Protein AF-A0A6C0L8Q7-F1 (afdb_monomer_lite)

Foldseek 3Di:
DVVLVVCVVVVVLVVSVVVVVVPDDPVCCLVCLQSLLPSCLVVPPQLQVSLLSNLQSCLPNVPHDPLSNLSRFEAADWDKDFLDDDADQLWFWFFWAWDDPDPWKIKIKIKIKNWFQDLQRDIWGDDRNDTHSPAAIEIWIKIFIATPVRHGDDIDTQEAPDFFPDDDSHYDWALWAWADAPPFIKTKTWDQRNAPHSAGAIWMFTQDPVVSYTHIAHADDQVNDSHQDQWEWARDDNDFIKTQRAVAQGWIFTADNNYTDTPDGHHDRPSSNQKGHAEYWDDDPQWTKGKIWGWDVDRQIFIWIKIWIAHPVRYTFKMFRTHHHDDRGDKGHHYWDDDQWIWTWIGDSRHRIMIITHHPVSTHMDGD

Secondary structure (DSSP, 8-state):
-HHHHHHHHTT-HHHHHHHHHT---TTTHHHHHHHHHHHHHHTT--HHHHHHHHHHHHHHH--S-GGGGGGT-EE---EEEE-----BTTBEEEEEEEEEEETTEEEEEEEEESEEE-TTS-EEEEETTEEETTSPEEEEEEEEEE-TT--EEEEEEEEESSPPSS--SEES-EEEEEEEETTEEEEEEEESSSSSSSSBEEEEEEEETTTTEEEEEEPBPTT--SB----EEES--SSSPEEEEEETTEEEEEEETTEEEEEEEE---GGGGGEEE-S--EEETTEEEEEEEEEE--SS-EEEEEEEEE-TT--EEEEEPPEESSSSS-EEEEEEEESSSEEEEEEETTEEEEEEEE-GGGS-EEE-

Sequence (368 aa):
MELVRSLRYQGKHAEAWAVYQTISSEEDKPFLAYERSILSYYVGIPRGEALVDFMTSYSLYKNIDYANLQFYVGPFPSTIRPFPLQPKDDFLPTSTSILRLSPTKLLLNVRYVNYRIQENGSYLMSEGGFLSPHHFLRTRNVCLITDNEFQTMEEHEMVPRDPPTHARNICGLEDIRLFRKDYQICFSATSCEYSHNGLIQEVEGVYDIESHQLTVEPMHSPTGSHVEKNWIPLNRAYGDSLYIYSWHPLIIGTVKNGIFKIHSELPTPHFFRHVRGSTTFVYHDGYLYSMVHCVIETVPRKYYHMLVKLDESYSLVSYTIPYYFVKNHIEYTVGIDIGSKLRCIASQNDCDPILIEMDMGDLKWISV

Organism: NCBI:txid1070528

Radius of gyration: 21.77 Å; chains: 1; bounding box: 44×47×67 Å

Structure (mmCIF, N/CA/C/O backbone):
data_AF-A0A6C0L8Q7-F1
#
_entry.id   AF-A0A6C0L8Q7-F1
#
loop_
_atom_site.group_PDB
_atom_site.id
_atom_site.type_symbol
_atom_site.label_atom_id
_atom_site.label_alt_id
_atom_site.label_comp_id
_atom_site.label_asym_id
_atom_site.label_entity_id
_atom_site.label_seq_id
_atom_site.pdbx_PDB_ins_code
_atom_site.Cartn_x
_atom_site.Cartn_y
_atom_site.Cartn_z
_atom_site.occupancy
_atom_site.B_iso_or_equiv
_atom_site.auth_seq_id
_atom_site.auth_comp_id
_atom_site.auth_asym_id
_atom_site.auth_atom_id
_atom_site.pdbx_PDB_model_num
ATOM 1 N N . MET A 1 1 ? -9.042 -0.052 39.078 1.00 86.81 1 MET A N 1
ATOM 2 C CA . MET A 1 1 ? -8.158 -0.600 38.019 1.00 86.81 1 MET A CA 1
ATOM 3 C C . MET A 1 1 ? -7.808 -2.072 38.218 1.00 86.81 1 MET A C 1
ATOM 5 O O . MET A 1 1 ? -8.123 -2.865 37.341 1.00 86.81 1 MET A O 1
ATOM 9 N N . GLU A 1 2 ? -7.190 -2.466 39.338 1.00 91.00 2 GLU A N 1
ATOM 10 C CA . GLU A 1 2 ? -6.779 -3.866 39.584 1.00 91.00 2 GLU A CA 1
ATOM 11 C C . GLU A 1 2 ? -7.931 -4.869 39.466 1.00 91.00 2 GLU A C 1
ATOM 13 O O . GLU A 1 2 ? -7.763 -5.932 38.874 1.00 91.00 2 GLU A O 1
ATOM 18 N N . LEU A 1 3 ? -9.126 -4.492 39.936 1.00 93.75 3 LEU A N 1
ATOM 19 C CA . LEU A 1 3 ? -10.327 -5.312 39.795 1.00 93.75 3 LEU A CA 1
ATOM 20 C C . LEU A 1 3 ? -10.696 -5.574 38.324 1.00 93.75 3 LEU A C 1
ATOM 22 O O . LEU A 1 3 ? -10.979 -6.714 37.976 1.00 93.75 3 LEU A O 1
ATOM 26 N N . VAL A 1 4 ? -10.629 -4.557 37.453 1.00 94.31 4 VAL A N 1
ATOM 27 C CA . VAL A 1 4 ? -10.893 -4.709 36.006 1.00 94.31 4 VAL A CA 1
ATOM 28 C C . VAL A 1 4 ? -9.922 -5.724 35.404 1.00 94.31 4 VAL A C 1
ATOM 30 O O . VAL A 1 4 ? -10.348 -6.665 34.736 1.00 94.31 4 VAL A O 1
ATOM 33 N N . ARG A 1 5 ? -8.626 -5.580 35.714 1.00 94.00 5 ARG A N 1
ATOM 34 C CA . ARG A 1 5 ? -7.575 -6.491 35.233 1.00 94.00 5 ARG A CA 1
ATOM 35 C C . ARG A 1 5 ? -7.809 -7.917 35.723 1.00 94.00 5 ARG A C 1
ATOM 37 O O . ARG A 1 5 ? -7.759 -8.854 34.935 1.00 94.00 5 ARG A O 1
ATOM 44 N N . SER A 1 6 ? -8.093 -8.075 37.015 1.00 96.25 6 SER A N 1
ATOM 45 C CA . SER A 1 6 ? -8.349 -9.372 37.644 1.00 96.25 6 SER A CA 1
ATOM 46 C C . SER A 1 6 ? -9.552 -10.079 37.016 1.00 96.25 6 SER A C 1
ATOM 48 O O . SER A 1 6 ? -9.439 -11.235 36.610 1.00 96.25 6 SER A O 1
ATOM 50 N N . LEU A 1 7 ? -10.675 -9.374 36.842 1.00 97.06 7 LEU A N 1
ATOM 51 C CA . LEU A 1 7 ? -11.870 -9.917 36.193 1.00 97.06 7 LEU A CA 1
ATOM 52 C C . LEU A 1 7 ? -11.599 -10.290 34.729 1.00 97.06 7 LEU A C 1
ATOM 54 O O . LEU A 1 7 ? -11.997 -11.373 34.299 1.00 97.06 7 LEU A O 1
ATOM 58 N N . ARG A 1 8 ? -10.864 -9.459 33.974 1.00 94.94 8 ARG A N 1
ATOM 59 C CA . ARG A 1 8 ? -10.453 -9.798 32.602 1.00 94.94 8 ARG A CA 1
ATOM 60 C C . ARG A 1 8 ? -9.596 -11.064 32.565 1.00 94.94 8 ARG A C 1
ATOM 62 O O . ARG A 1 8 ? -9.862 -11.924 31.730 1.00 94.94 8 ARG A O 1
ATOM 69 N N . TYR A 1 9 ? -8.597 -11.197 33.440 1.00 95.81 9 TYR A N 1
ATOM 70 C CA . TYR A 1 9 ? -7.740 -12.391 33.497 1.00 95.81 9 TYR A CA 1
ATOM 71 C C . TYR A 1 9 ? -8.510 -13.662 33.870 1.00 95.81 9 TYR A C 1
ATOM 73 O O . TYR A 1 9 ? -8.130 -14.748 33.446 1.00 95.81 9 TYR A O 1
ATOM 81 N N . GLN A 1 10 ? -9.613 -13.529 34.606 1.00 97.38 10 GLN A N 1
ATOM 82 C CA . GLN A 1 10 ? -10.527 -14.628 34.926 1.00 97.38 10 GLN A CA 1
ATOM 83 C C . GLN A 1 10 ? -11.543 -14.930 33.805 1.00 97.38 10 GLN A C 1
ATOM 85 O O . GLN A 1 10 ? -12.401 -15.789 33.986 1.00 97.38 10 GLN A O 1
ATOM 90 N N . GLY A 1 11 ? -11.502 -14.218 32.671 1.00 96.19 11 GLY A N 1
ATOM 91 C CA . GLY A 1 11 ? -12.472 -14.371 31.577 1.00 96.19 11 GLY A CA 1
ATOM 92 C C . GLY A 1 11 ? -13.844 -13.740 31.850 1.00 96.19 11 GLY A C 1
ATOM 93 O O . GLY A 1 11 ? -14.779 -13.906 31.069 1.00 96.19 11 GLY A O 1
ATOM 94 N N . LYS A 1 12 ? -13.993 -12.982 32.942 1.00 97.56 12 LYS A N 1
ATOM 95 C CA . LYS A 1 12 ? -15.249 -12.335 33.352 1.00 97.56 12 LYS A CA 1
ATOM 96 C C . LYS A 1 12 ? -15.429 -10.981 32.665 1.00 97.56 12 LYS A C 1
ATOM 98 O O . LYS A 1 12 ? -15.507 -9.939 33.313 1.00 97.56 12 LYS A O 1
ATOM 103 N N . HIS A 1 13 ? -15.450 -10.977 31.334 1.00 96.69 13 HIS A N 1
ATOM 104 C CA . HIS A 1 13 ? -15.367 -9.747 30.536 1.00 96.69 13 HIS A CA 1
ATOM 105 C C . HIS A 1 13 ? -16.552 -8.792 30.731 1.00 96.69 13 HIS A C 1
ATOM 107 O O . HIS A 1 13 ? -16.340 -7.586 30.807 1.00 96.69 13 HIS A O 1
ATOM 113 N N . ALA A 1 14 ? -17.776 -9.310 30.877 1.00 96.62 14 ALA A N 1
ATOM 114 C CA . ALA A 1 14 ? -18.954 -8.480 31.143 1.00 96.62 14 ALA A CA 1
ATOM 115 C C . ALA A 1 14 ? -18.885 -7.800 32.525 1.00 96.62 14 ALA A C 1
ATOM 117 O O . ALA A 1 14 ? -19.158 -6.607 32.635 1.00 96.62 14 ALA A O 1
ATOM 118 N N . GLU A 1 15 ? -18.451 -8.527 33.563 1.00 97.56 15 GLU A N 1
ATOM 119 C CA . GLU A 1 15 ? -18.223 -7.960 34.903 1.00 97.56 15 GLU A CA 1
ATOM 120 C C . GLU A 1 15 ? -17.094 -6.919 34.865 1.00 97.56 15 GLU A C 1
ATOM 122 O O . GLU A 1 15 ? -17.240 -5.820 35.397 1.00 97.56 15 GLU A O 1
ATOM 127 N N . ALA A 1 16 ? -15.983 -7.231 34.188 1.00 96.38 16 ALA A N 1
ATOM 128 C CA . ALA A 1 16 ? -14.860 -6.312 34.020 1.00 96.38 16 ALA A CA 1
ATOM 129 C C . ALA A 1 16 ? -15.282 -5.017 33.312 1.00 96.38 16 ALA A C 1
ATOM 131 O O . ALA A 1 16 ? -14.863 -3.934 33.720 1.00 96.38 16 ALA A O 1
ATOM 132 N N . TRP A 1 17 ? -16.126 -5.121 32.282 1.00 95.31 17 TRP A N 1
ATOM 133 C CA . TRP A 1 17 ? -16.666 -3.976 31.556 1.00 95.31 17 TRP A CA 1
ATOM 134 C C . TRP A 1 17 ? -17.613 -3.136 32.409 1.00 95.31 17 TRP A C 1
ATOM 136 O O . TRP A 1 17 ? -17.474 -1.917 32.435 1.00 95.31 17 TRP A O 1
ATOM 146 N N . ALA A 1 18 ? -18.511 -3.770 33.166 1.00 95.12 18 ALA A N 1
ATOM 147 C CA . ALA A 1 18 ? -19.385 -3.061 34.095 1.00 95.12 18 ALA A CA 1
ATOM 148 C C . ALA A 1 18 ? -18.566 -2.263 35.124 1.00 95.12 18 ALA A C 1
ATOM 150 O O . ALA A 1 18 ? -18.831 -1.083 35.337 1.00 95.12 18 ALA A O 1
ATOM 151 N N . VAL A 1 19 ? -17.513 -2.862 35.698 1.00 94.50 19 VAL A N 1
ATOM 152 C CA . VAL A 1 19 ? -16.589 -2.154 36.601 1.00 94.50 19 VAL A CA 1
ATOM 153 C C . VAL A 1 19 ? -15.856 -1.033 35.864 1.00 94.50 19 VAL A C 1
ATOM 155 O O . VAL A 1 19 ? -15.777 0.075 36.387 1.00 94.50 19 VAL A O 1
ATOM 158 N N . TYR A 1 20 ? -15.349 -1.281 34.653 1.00 92.00 20 TYR A N 1
ATOM 159 C CA . TYR A 1 20 ? -14.685 -0.265 33.832 1.00 92.00 20 TYR A CA 1
ATOM 160 C C . TYR A 1 20 ? -15.576 0.966 33.606 1.00 92.00 20 TYR A C 1
ATOM 162 O O . TYR A 1 20 ? -15.112 2.087 33.788 1.00 92.00 20 TYR A O 1
ATOM 170 N N . GLN A 1 21 ? -16.861 0.775 33.296 1.00 90.50 21 GLN A N 1
ATOM 171 C CA . GLN A 1 21 ? -17.809 1.867 33.045 1.00 90.50 21 GLN A CA 1
ATOM 172 C C . GLN A 1 21 ? -18.089 2.748 34.273 1.00 90.50 21 GLN A C 1
ATOM 174 O O . GLN A 1 21 ? -18.496 3.896 34.110 1.00 90.50 21 GLN A O 1
ATOM 179 N N . THR A 1 22 ? -17.862 2.250 35.494 1.00 90.62 22 THR A N 1
ATOM 180 C CA . THR A 1 22 ? -17.991 3.064 36.722 1.00 90.62 22 THR A CA 1
ATOM 181 C C . THR A 1 22 ? -16.818 4.023 36.942 1.00 90.62 22 THR A C 1
ATOM 183 O O . THR A 1 22 ? -16.901 4.912 37.788 1.00 90.62 22 THR A O 1
ATOM 186 N N . ILE A 1 23 ? -15.723 3.861 36.195 1.00 85.38 23 ILE A N 1
ATOM 187 C CA . ILE A 1 23 ? -14.516 4.675 36.333 1.00 85.38 23 ILE A CA 1
ATOM 188 C C . ILE A 1 23 ? -14.686 5.918 35.461 1.00 85.38 23 ILE A C 1
ATOM 190 O O . ILE A 1 23 ? -14.513 5.875 34.246 1.00 85.38 23 ILE A O 1
ATOM 194 N N . SER A 1 24 ? -15.063 7.028 36.092 1.00 67.44 24 SER A N 1
ATOM 195 C CA . SER A 1 24 ? -15.414 8.276 35.406 1.00 67.44 24 SER A CA 1
ATOM 196 C C . SER A 1 24 ? -14.293 9.317 35.371 1.00 67.44 24 SER A C 1
ATOM 198 O O . SER A 1 24 ? -14.483 10.375 34.776 1.00 67.44 24 SER A O 1
ATOM 200 N N . SER A 1 25 ? -13.156 9.080 36.032 1.00 78.19 25 SER A N 1
ATOM 201 C CA . SER A 1 25 ? -12.077 10.069 36.075 1.00 78.19 25 SER A CA 1
ATOM 202 C C . SER A 1 25 ? -11.313 10.083 34.742 1.00 78.19 25 SER A C 1
ATOM 204 O O . SER A 1 25 ? -10.922 9.040 34.213 1.00 78.19 25 SER A O 1
ATOM 206 N N . GLU A 1 26 ? -11.097 11.274 34.178 1.00 77.12 26 GLU A N 1
ATOM 207 C CA . GLU A 1 26 ? -10.246 11.442 32.988 1.00 77.12 26 GLU A CA 1
ATOM 208 C C . GLU A 1 26 ? -8.793 11.018 33.270 1.00 77.12 26 GLU A C 1
ATOM 210 O O . GLU A 1 26 ? -8.099 10.550 32.369 1.00 77.12 26 GLU A O 1
ATOM 215 N N . GLU A 1 27 ? -8.355 11.120 34.528 1.00 81.94 27 GLU A N 1
ATOM 216 C CA . GLU A 1 27 ? -7.010 10.753 34.986 1.00 81.94 27 GLU A CA 1
ATOM 217 C C . GLU A 1 27 ? -6.750 9.238 34.933 1.00 81.94 27 GLU A C 1
ATOM 219 O O . GLU A 1 27 ? -5.618 8.817 34.688 1.00 81.94 27 GLU A O 1
ATOM 224 N N . ASP A 1 28 ? -7.786 8.405 35.094 1.00 82.12 28 ASP A N 1
ATOM 225 C CA . ASP A 1 28 ? -7.659 6.941 35.075 1.00 82.12 28 ASP A CA 1
ATOM 226 C C . ASP A 1 28 ? -7.722 6.341 33.661 1.00 82.12 28 ASP A C 1
ATOM 228 O O . ASP A 1 28 ? -7.258 5.213 33.438 1.00 82.12 28 ASP A O 1
ATOM 232 N N . LYS A 1 29 ? -8.282 7.071 32.684 1.00 79.75 29 LYS A N 1
ATOM 233 C CA . LYS A 1 29 ? -8.461 6.579 31.305 1.00 79.75 29 LYS A CA 1
ATOM 234 C C . LYS A 1 29 ? -7.170 6.082 30.651 1.00 79.75 29 LYS A C 1
ATOM 236 O O . LYS A 1 29 ? -7.225 4.994 30.067 1.00 79.75 29 LYS A O 1
ATOM 241 N N . PRO A 1 30 ? -6.014 6.771 30.766 1.00 85.06 30 PRO A N 1
ATOM 242 C CA . PRO A 1 30 ? -4.763 6.264 30.219 1.00 85.06 30 PRO A CA 1
ATOM 243 C C . PRO A 1 30 ? -4.440 4.865 30.748 1.00 85.06 30 PRO A C 1
ATOM 245 O O . PRO A 1 30 ? -4.187 3.954 29.968 1.00 85.06 30 PRO A O 1
ATOM 248 N N . PHE A 1 31 ? -4.535 4.630 32.057 1.00 86.94 31 PHE A N 1
ATOM 249 C CA . PHE A 1 31 ? -4.133 3.367 32.692 1.00 86.94 31 PHE A CA 1
ATOM 250 C C . PHE A 1 31 ? -5.042 2.169 32.371 1.00 86.94 31 PHE A C 1
ATOM 252 O O . PHE A 1 31 ? -4.661 1.013 32.612 1.00 86.94 31 PHE A O 1
ATOM 259 N N . LEU A 1 32 ? -6.227 2.441 31.823 1.00 88.81 32 LEU A N 1
ATOM 260 C CA . LEU A 1 32 ? -7.227 1.454 31.423 1.00 88.81 32 LEU A CA 1
ATOM 261 C C . LEU A 1 32 ? -7.422 1.357 29.909 1.00 88.81 32 LEU A C 1
ATOM 263 O O . LEU A 1 32 ? -8.182 0.500 29.465 1.00 88.81 32 LEU A O 1
ATOM 267 N N . ALA A 1 33 ? -6.733 2.169 29.107 1.00 91.12 33 ALA A N 1
ATOM 268 C CA . ALA A 1 33 ? -6.862 2.143 27.652 1.00 91.12 33 ALA A CA 1
ATOM 269 C C . ALA A 1 33 ? -6.532 0.759 27.064 1.00 91.12 33 ALA A C 1
ATOM 271 O O . ALA A 1 33 ? -7.247 0.260 26.195 1.00 91.12 33 ALA A O 1
ATOM 272 N N . TYR A 1 34 ? -5.507 0.091 27.605 1.00 93.12 34 TYR A N 1
ATOM 273 C CA . TYR A 1 34 ? -5.187 -1.297 27.264 1.00 93.12 34 TYR A CA 1
ATOM 274 C C . TYR A 1 34 ? -6.352 -2.252 27.566 1.00 93.12 34 TYR A C 1
ATOM 276 O O . TYR A 1 34 ? -6.760 -3.031 26.709 1.00 93.12 34 TYR A O 1
ATOM 284 N N . GLU A 1 35 ? -6.933 -2.153 28.762 1.00 93.44 35 GLU A N 1
ATOM 285 C CA . GLU A 1 35 ? -8.051 -2.997 29.196 1.00 93.44 35 GLU A CA 1
ATOM 286 C C . GLU A 1 35 ? -9.280 -2.783 28.307 1.00 93.44 35 GLU A C 1
ATOM 288 O O . GLU A 1 35 ? -9.869 -3.745 27.812 1.00 93.44 35 GLU A O 1
ATOM 293 N N . ARG A 1 36 ? -9.607 -1.520 28.013 1.00 93.00 36 ARG A N 1
ATOM 294 C CA . ARG A 1 36 ? -10.681 -1.143 27.091 1.00 93.00 36 ARG A CA 1
ATOM 295 C C . ARG A 1 36 ? -10.469 -1.744 25.702 1.00 93.00 36 ARG A C 1
ATOM 297 O O . ARG A 1 36 ? -11.401 -2.315 25.145 1.00 93.00 36 ARG A O 1
ATOM 304 N N . SER A 1 37 ? -9.237 -1.698 25.185 1.00 94.31 37 SER A N 1
ATOM 305 C CA . SER A 1 37 ? -8.886 -2.256 23.871 1.00 94.31 37 SER A CA 1
ATOM 306 C C . SER A 1 37 ? -9.094 -3.768 23.755 1.00 94.31 37 SER A C 1
ATOM 308 O O . SER A 1 37 ? -9.113 -4.283 22.642 1.00 94.31 37 SER A O 1
ATOM 310 N N . ILE A 1 38 ? -9.254 -4.483 24.872 1.00 95.56 38 ILE A N 1
ATOM 311 C CA . ILE A 1 38 ? -9.567 -5.915 24.897 1.00 95.56 38 ILE A CA 1
ATOM 312 C C . ILE A 1 38 ? -11.052 -6.123 25.184 1.00 95.56 38 ILE A C 1
ATOM 314 O O . ILE A 1 38 ? -11.720 -6.895 24.500 1.00 95.56 38 ILE A O 1
ATOM 318 N N . LEU A 1 39 ? -11.580 -5.446 26.206 1.00 95.81 39 LEU A N 1
ATOM 319 C CA . LEU A 1 39 ? -12.952 -5.650 26.664 1.00 95.81 39 LEU A CA 1
ATOM 320 C C . LEU A 1 39 ? -13.982 -5.273 25.599 1.00 95.81 39 LEU A C 1
ATOM 322 O O . LEU A 1 39 ? -14.968 -5.995 25.473 1.00 95.81 39 LEU A O 1
ATOM 326 N N . SER A 1 40 ? -13.729 -4.228 24.799 1.00 95.75 40 SER A N 1
ATOM 327 C CA . SER A 1 40 ? -14.618 -3.816 23.702 1.00 95.75 40 SER A CA 1
ATOM 328 C C . SER A 1 40 ? -14.948 -4.970 22.747 1.00 95.75 40 SER A C 1
ATOM 330 O O . SER A 1 40 ? -16.086 -5.082 22.296 1.00 95.75 40 SER A O 1
ATOM 332 N N . TYR A 1 41 ? -13.991 -5.867 22.482 1.00 96.31 41 TYR A N 1
ATOM 333 C CA . TYR A 1 41 ? -14.213 -7.062 21.667 1.00 96.31 41 TYR A CA 1
ATOM 334 C C . TYR A 1 41 ? -15.173 -8.045 22.346 1.00 96.31 41 TYR A C 1
ATOM 336 O O . TYR A 1 41 ? -16.157 -8.474 21.748 1.00 96.31 41 TYR A O 1
ATOM 344 N N . TYR A 1 42 ? -14.914 -8.378 23.612 1.00 96.38 42 TYR A N 1
ATOM 345 C CA . TYR A 1 42 ? -15.666 -9.406 24.334 1.00 96.38 42 TYR A CA 1
ATOM 346 C C . TYR A 1 42 ? -17.091 -8.997 24.704 1.00 96.38 42 TYR A C 1
ATOM 348 O O . TYR A 1 42 ? -17.954 -9.864 24.819 1.00 96.38 42 TYR A O 1
ATOM 356 N N . VAL A 1 43 ? -17.352 -7.702 24.888 1.00 95.81 43 VAL A N 1
ATOM 357 C CA . VAL A 1 43 ? -18.711 -7.200 25.155 1.00 95.81 43 VAL A CA 1
ATOM 358 C C . VAL A 1 43 ? -19.484 -6.848 23.884 1.00 95.81 43 VAL A C 1
ATOM 360 O O . VAL A 1 43 ? -20.619 -6.391 23.972 1.00 95.81 43 VAL A O 1
ATOM 363 N N . GLY A 1 44 ? -18.893 -7.077 22.707 1.00 95.19 44 GLY A N 1
ATOM 364 C CA . GLY A 1 44 ? -19.579 -6.930 21.427 1.00 95.19 44 GLY A CA 1
ATOM 365 C C . GLY A 1 44 ? -19.803 -5.483 20.991 1.00 95.19 44 GLY A C 1
ATOM 366 O O . GLY A 1 44 ? -20.804 -5.207 20.332 1.00 95.19 44 GLY A O 1
ATOM 367 N N . ILE A 1 45 ? -18.891 -4.560 21.325 1.00 96.12 45 ILE A N 1
ATOM 368 C CA . ILE A 1 45 ? -18.933 -3.201 20.765 1.00 96.12 45 ILE A CA 1
ATOM 369 C C . ILE A 1 45 ? -18.853 -3.296 19.232 1.00 96.12 45 ILE A C 1
ATOM 371 O O . ILE A 1 45 ? -17.991 -4.022 18.718 1.00 96.12 45 ILE A O 1
ATOM 375 N N . PRO A 1 46 ? -19.705 -2.572 18.477 1.0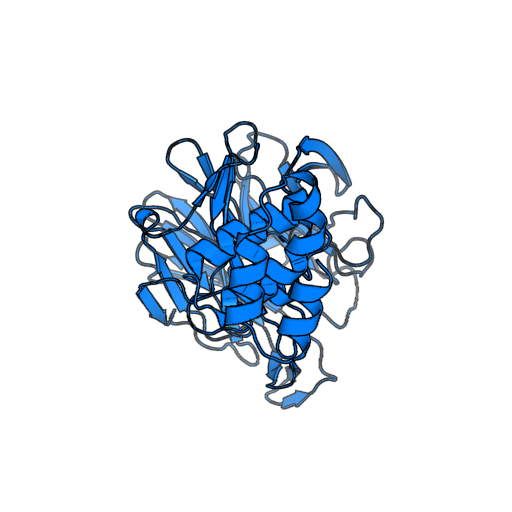0 96.12 46 PRO A N 1
ATOM 376 C CA . PRO A 1 46 ? -19.645 -2.573 17.023 1.00 96.12 46 PRO A CA 1
ATOM 377 C C . PRO A 1 46 ? -18.230 -2.270 16.521 1.00 96.12 46 PRO A C 1
ATOM 379 O O . PRO A 1 46 ? -17.612 -1.281 16.912 1.00 96.12 46 PRO A O 1
ATOM 382 N N . ARG A 1 47 ? -17.708 -3.115 15.623 1.00 94.31 47 ARG A N 1
ATOM 383 C CA . ARG A 1 47 ? -16.306 -3.070 15.161 1.00 94.31 47 ARG A CA 1
ATOM 384 C C . ARG A 1 47 ? -15.846 -1.681 14.724 1.00 94.31 47 ARG A C 1
ATOM 386 O O . ARG A 1 47 ? -14.778 -1.233 15.122 1.00 94.31 47 ARG A O 1
ATOM 393 N N . GLY A 1 48 ? -16.670 -0.978 13.946 1.00 94.88 48 GLY A N 1
ATOM 394 C CA . GLY A 1 48 ? -16.342 0.369 13.487 1.00 94.88 48 GLY A CA 1
ATOM 395 C C . GLY A 1 48 ? -16.276 1.399 14.617 1.00 94.88 48 GLY A C 1
ATOM 396 O O . GLY A 1 48 ? -15.563 2.385 14.492 1.00 94.88 48 GLY A O 1
ATOM 397 N N . GLU A 1 49 ? -17.038 1.247 15.701 1.00 96.00 49 GLU A N 1
ATOM 398 C CA . GLU A 1 49 ? -16.929 2.111 16.890 1.00 96.00 49 GLU A CA 1
ATOM 399 C C . GLU A 1 49 ? -15.683 1.763 17.700 1.00 96.00 49 GLU A C 1
ATOM 401 O O . GLU A 1 49 ? -14.915 2.655 18.056 1.00 96.00 49 GLU A O 1
ATOM 406 N N . ALA A 1 50 ? -15.431 0.467 17.897 1.00 96.06 50 ALA A N 1
ATOM 407 C CA . ALA A 1 50 ? -14.238 -0.015 18.580 1.00 96.06 50 ALA A CA 1
ATOM 408 C C . ALA A 1 50 ? -12.943 0.415 17.869 1.00 96.06 50 ALA A C 1
ATOM 410 O O . ALA A 1 50 ? -11.980 0.765 18.542 1.00 96.06 50 ALA A O 1
ATOM 411 N N . LEU A 1 51 ? -12.915 0.454 16.530 1.00 97.06 51 LEU A N 1
ATOM 412 C CA . LEU A 1 51 ? -11.762 0.944 15.762 1.00 97.06 51 LEU A CA 1
ATOM 413 C C . LEU A 1 51 ? -11.504 2.437 15.962 1.00 97.06 51 LEU A C 1
ATOM 415 O O . LEU A 1 51 ? -10.361 2.820 16.200 1.00 97.06 51 LEU A O 1
ATOM 419 N N . VAL A 1 52 ? -12.544 3.274 15.897 1.00 96.94 52 VAL A N 1
ATOM 420 C CA . VAL A 1 52 ? -12.399 4.720 16.145 1.00 96.94 52 VAL A CA 1
ATOM 421 C C . VAL A 1 52 ? -11.855 4.960 17.548 1.00 96.94 52 VAL A C 1
ATOM 423 O O . VAL A 1 52 ? -10.888 5.705 17.729 1.00 96.94 52 VAL A O 1
ATOM 426 N N . ASP A 1 53 ? -12.437 4.282 18.535 1.00 94.56 53 ASP A N 1
ATOM 427 C CA . ASP A 1 53 ? -12.002 4.385 19.919 1.00 94.56 53 ASP A CA 1
ATOM 428 C C . ASP A 1 53 ? -10.565 3.888 20.124 1.00 94.56 53 ASP A C 1
ATOM 430 O O . ASP A 1 53 ? -9.761 4.563 20.770 1.00 94.56 53 ASP A O 1
ATOM 434 N N . PHE A 1 54 ? -10.219 2.745 19.524 1.00 95.94 54 PHE A N 1
ATOM 435 C CA . PHE A 1 54 ? -8.877 2.176 19.565 1.00 95.94 54 PHE A CA 1
ATOM 436 C C . PHE A 1 54 ? -7.845 3.147 18.994 1.00 95.94 54 PHE A C 1
ATOM 438 O O . PHE A 1 54 ? -6.858 3.439 19.662 1.00 95.94 54 PHE A O 1
ATOM 445 N N . MET A 1 55 ? -8.062 3.675 17.787 1.00 96.19 55 MET A N 1
ATOM 446 C CA . MET A 1 55 ? -7.098 4.552 17.109 1.00 96.19 55 MET A CA 1
ATOM 447 C C . MET A 1 55 ? -6.916 5.882 17.846 1.00 96.19 55 MET A C 1
ATOM 449 O O . MET A 1 55 ? -5.786 6.364 17.990 1.00 96.19 55 MET A O 1
ATOM 453 N N . THR A 1 56 ? -8.011 6.441 18.368 1.00 93.94 56 THR A N 1
ATOM 454 C CA . THR A 1 56 ? -7.988 7.668 19.177 1.00 93.94 56 THR A CA 1
ATOM 455 C C . THR A 1 56 ? -7.225 7.435 20.478 1.00 93.94 56 THR A C 1
ATOM 457 O O . THR A 1 56 ? -6.261 8.139 20.779 1.00 93.94 56 THR A O 1
ATOM 460 N N . SER A 1 57 ? -7.580 6.379 21.213 1.00 92.81 57 SER A N 1
ATOM 461 C CA . SER A 1 57 ? -6.936 6.026 22.481 1.00 92.81 57 SER A CA 1
ATOM 462 C C . SER A 1 57 ? -5.462 5.649 22.294 1.00 92.81 57 SER A C 1
ATOM 464 O O . SER A 1 57 ? -4.620 6.028 23.106 1.00 92.81 57 SER A O 1
ATOM 466 N N . TYR A 1 58 ? -5.115 4.955 21.206 1.00 94.94 58 TYR A N 1
ATOM 467 C CA . TYR A 1 58 ? -3.732 4.607 20.862 1.00 94.94 58 TYR A CA 1
ATOM 468 C C . TYR A 1 58 ? -2.893 5.863 20.619 1.00 94.94 58 TYR A C 1
ATOM 470 O O . TYR A 1 58 ? -1.735 5.946 21.043 1.00 94.94 58 TYR A O 1
ATOM 478 N N . SER A 1 59 ? -3.491 6.850 19.950 1.00 94.00 59 SER A N 1
ATOM 479 C CA . SER A 1 59 ? -2.833 8.117 19.653 1.00 94.00 59 SER A CA 1
ATOM 480 C C . SER A 1 59 ? -2.599 8.962 20.907 1.00 94.00 59 SER A C 1
ATOM 482 O O . SER A 1 59 ? -1.568 9.627 21.001 1.00 94.00 59 SER A O 1
ATOM 484 N N . LEU A 1 60 ? -3.510 8.895 21.882 1.00 92.19 60 LEU A N 1
ATOM 485 C CA . LEU A 1 60 ? -3.435 9.660 23.130 1.00 92.19 60 LEU A CA 1
ATOM 486 C C . LEU A 1 60 ? -2.542 9.003 24.193 1.00 92.19 60 LEU A C 1
ATOM 488 O O . LEU A 1 60 ? -1.691 9.670 24.777 1.00 92.19 60 LEU A O 1
ATOM 492 N N . TYR A 1 61 ? -2.723 7.707 24.459 1.00 89.56 61 TYR A N 1
ATOM 493 C CA . TYR A 1 61 ? -2.210 7.077 25.686 1.00 89.56 61 TYR A CA 1
ATOM 494 C C . TYR A 1 61 ? -0.984 6.180 25.480 1.00 89.56 61 TYR A C 1
ATOM 496 O O . TYR A 1 61 ? -0.270 5.899 26.439 1.00 89.56 61 TYR A O 1
ATOM 504 N N . LYS A 1 62 ? -0.703 5.751 24.240 1.00 83.50 62 LYS A N 1
ATOM 505 C CA . LYS A 1 62 ? 0.504 4.996 23.822 1.00 83.50 62 LYS A CA 1
ATOM 506 C C . LYS A 1 62 ? 0.798 3.676 24.562 1.00 83.50 62 LYS A C 1
ATOM 508 O O . LYS A 1 62 ? 1.807 3.042 24.276 1.00 83.50 62 LYS A O 1
ATOM 513 N N . ASN A 1 63 ? -0.064 3.239 25.473 1.00 83.06 63 ASN A N 1
ATOM 514 C CA . ASN A 1 63 ? 0.081 2.026 26.283 1.00 83.06 63 ASN A CA 1
ATOM 515 C C . ASN A 1 63 ? -0.867 0.896 25.847 1.00 83.06 63 ASN A C 1
ATOM 517 O O . ASN A 1 63 ? -1.125 -0.038 26.603 1.00 83.06 63 ASN A O 1
ATOM 521 N N . ILE A 1 64 ? -1.410 1.001 24.637 1.00 92.19 64 ILE A N 1
ATOM 522 C CA . ILE A 1 64 ? -2.261 -0.009 24.018 1.00 92.19 64 ILE A CA 1
ATOM 523 C C . ILE A 1 64 ? -1.386 -0.895 23.133 1.00 92.19 64 ILE A C 1
ATOM 525 O O . ILE A 1 64 ? -0.515 -0.393 22.421 1.00 92.19 64 ILE A O 1
ATOM 529 N N . ASP A 1 65 ? -1.629 -2.204 23.147 1.00 94.19 65 ASP A N 1
ATOM 530 C CA . ASP A 1 65 ? -0.970 -3.112 22.214 1.00 94.19 65 ASP A CA 1
ATOM 531 C C . ASP A 1 65 ? -1.560 -2.927 20.811 1.00 94.19 65 ASP A C 1
ATOM 533 O O . ASP A 1 65 ? -2.759 -3.106 20.585 1.00 94.19 65 ASP A O 1
ATOM 537 N N . TYR A 1 66 ? -0.703 -2.558 19.861 1.00 95.81 66 TYR A N 1
ATOM 538 C CA . TYR A 1 66 ? -1.079 -2.363 18.465 1.00 95.81 66 TYR A CA 1
ATOM 539 C C . TYR A 1 66 ? -1.659 -3.644 17.838 1.00 95.81 66 TYR A C 1
ATOM 541 O O . TYR A 1 66 ? -2.567 -3.564 17.008 1.00 95.81 66 TYR A O 1
ATOM 549 N N . ALA A 1 67 ? -1.225 -4.826 18.290 1.00 95.25 67 ALA A N 1
ATOM 550 C CA . ALA A 1 67 ? -1.723 -6.108 17.796 1.00 95.25 67 ALA A CA 1
ATOM 551 C C . ALA A 1 67 ? -3.225 -6.316 18.055 1.00 95.25 67 ALA A C 1
ATOM 553 O O . ALA A 1 67 ? -3.851 -7.100 17.338 1.00 95.25 67 ALA A O 1
ATOM 554 N N . ASN A 1 68 ? -3.825 -5.598 19.015 1.00 95.56 68 ASN A N 1
ATOM 555 C CA . ASN A 1 68 ? -5.265 -5.671 19.282 1.00 95.56 68 ASN A CA 1
ATOM 556 C C . ASN A 1 68 ? -6.116 -5.097 18.138 1.00 95.56 68 ASN A C 1
ATOM 558 O O . ASN A 1 68 ? -7.294 -5.438 18.032 1.00 95.56 68 ASN A O 1
ATOM 562 N N . LEU A 1 69 ? -5.532 -4.293 17.241 1.00 96.44 69 LEU A N 1
ATOM 563 C CA . LEU A 1 69 ? -6.222 -3.756 16.065 1.00 96.44 69 LEU A CA 1
ATOM 564 C C . LEU A 1 69 ? -6.914 -4.866 15.256 1.00 96.44 69 LEU A C 1
ATOM 566 O O . LEU A 1 69 ? -8.054 -4.711 14.819 1.00 96.44 69 LEU A O 1
ATOM 570 N N . GLN A 1 70 ? -6.251 -6.017 15.104 1.00 95.69 70 GLN A N 1
ATOM 571 C CA . GLN A 1 70 ? -6.706 -7.109 14.241 1.00 95.69 70 GLN A CA 1
ATOM 572 C C . GLN A 1 70 ? -8.054 -7.728 14.637 1.00 95.69 70 GLN A C 1
ATOM 574 O O . GLN A 1 70 ? -8.675 -8.388 13.808 1.00 95.69 70 GLN A O 1
ATOM 579 N N . PHE A 1 71 ? -8.496 -7.552 15.885 1.00 95.56 71 PHE A N 1
ATOM 580 C CA . PHE A 1 71 ? -9.774 -8.090 16.363 1.00 95.56 71 PHE A CA 1
ATOM 581 C C . PHE A 1 71 ? -10.974 -7.271 15.879 1.00 95.56 71 PHE A C 1
ATOM 583 O O . PHE A 1 71 ? -12.106 -7.762 15.879 1.00 95.56 71 PHE A O 1
ATOM 590 N N . TYR A 1 72 ? -10.726 -6.031 15.456 1.00 96.94 72 TYR A N 1
ATOM 591 C CA . TYR A 1 72 ? -11.769 -5.083 15.089 1.00 96.94 72 TYR A CA 1
ATOM 592 C C . TYR A 1 72 ? -11.828 -4.800 13.587 1.00 96.94 72 TYR A C 1
ATOM 594 O O . TYR A 1 72 ? -12.880 -4.393 13.100 1.00 96.94 72 TYR A O 1
ATOM 602 N N . VAL A 1 73 ? -10.748 -5.043 12.838 1.00 97.75 73 VAL A N 1
ATOM 603 C CA . VAL A 1 73 ? -10.732 -4.810 11.386 1.00 97.75 73 VAL A CA 1
ATOM 604 C C . VAL A 1 73 ? -11.639 -5.799 10.652 1.00 97.75 73 VAL A C 1
ATOM 606 O O . VAL A 1 73 ? -11.569 -7.013 10.851 1.00 97.75 73 VAL A O 1
ATOM 609 N N . GLY A 1 74 ? -12.514 -5.262 9.801 1.00 96.50 74 GLY A N 1
ATOM 610 C CA . GLY A 1 74 ? -13.456 -6.017 8.979 1.00 96.50 74 GLY A CA 1
ATOM 611 C C . GLY A 1 74 ? -13.264 -5.769 7.480 1.00 96.50 74 GLY A C 1
ATOM 612 O O . GLY A 1 74 ? -12.508 -4.868 7.105 1.00 96.50 74 GLY A O 1
ATOM 613 N N . PRO A 1 75 ? -13.953 -6.556 6.634 1.00 96.19 75 PRO A N 1
ATOM 614 C CA . PRO A 1 75 ? -13.975 -6.304 5.206 1.00 96.19 75 PRO A CA 1
ATOM 615 C C . PRO A 1 75 ? -14.750 -5.015 4.925 1.00 96.19 75 PRO A C 1
ATOM 617 O O . PRO A 1 75 ? -15.746 -4.728 5.598 1.00 96.19 75 PRO A O 1
ATOM 620 N N . PHE A 1 76 ? -14.322 -4.263 3.919 1.00 94.75 76 PHE A N 1
ATOM 621 C CA . PHE A 1 76 ? -15.083 -3.133 3.410 1.00 94.75 76 PHE A CA 1
ATOM 622 C C . PHE A 1 76 ? -16.086 -3.595 2.336 1.00 94.75 76 PHE A C 1
ATOM 624 O O . PHE A 1 76 ? -15.690 -4.318 1.415 1.00 94.75 76 PHE A O 1
ATOM 631 N N . PRO A 1 77 ? -17.369 -3.184 2.407 1.00 93.31 77 PRO A N 1
ATOM 632 C CA . PRO A 1 77 ? -18.348 -3.478 1.364 1.00 93.31 77 PRO A CA 1
ATOM 633 C C . PRO A 1 77 ? -17.911 -2.892 0.016 1.00 93.31 77 PRO A C 1
ATOM 635 O O . PRO A 1 77 ? -17.914 -1.683 -0.186 1.00 93.31 77 PRO A O 1
ATOM 638 N N . SER A 1 78 ? -17.518 -3.751 -0.920 1.00 95.81 78 SER A N 1
ATOM 639 C CA . SER A 1 78 ? -17.011 -3.333 -2.226 1.00 95.81 78 SER A CA 1
ATOM 640 C C . SER A 1 78 ? -17.528 -4.231 -3.343 1.00 95.81 78 SER A C 1
ATOM 642 O O . SER A 1 78 ? -17.861 -5.399 -3.134 1.00 95.81 78 SER A O 1
ATOM 644 N N . THR A 1 79 ? -17.617 -3.673 -4.550 1.00 97.62 79 THR A N 1
ATOM 645 C CA . THR A 1 79 ? -17.827 -4.474 -5.761 1.00 97.62 79 THR A CA 1
ATOM 646 C C . THR A 1 79 ? -16.471 -4.985 -6.221 1.00 97.62 79 THR A C 1
ATOM 648 O O . THR A 1 79 ? -15.562 -4.189 -6.442 1.00 97.62 79 THR A O 1
ATOM 651 N N . ILE A 1 80 ? -16.331 -6.303 -6.352 1.00 97.62 80 ILE A N 1
ATOM 652 C CA . ILE A 1 80 ? -15.061 -6.957 -6.675 1.00 97.62 80 ILE A CA 1
ATOM 653 C C . ILE A 1 80 ? -15.241 -7.795 -7.936 1.00 97.62 80 ILE A C 1
ATOM 655 O O . ILE A 1 80 ? -16.187 -8.579 -8.040 1.00 97.62 80 ILE A O 1
ATOM 659 N N . ARG A 1 81 ? -14.309 -7.667 -8.879 1.00 97.12 81 ARG A N 1
ATOM 660 C CA . ARG A 1 81 ? -14.217 -8.538 -10.057 1.00 97.12 81 ARG A CA 1
ATOM 661 C C . ARG A 1 81 ? -12.758 -8.876 -10.368 1.00 97.12 81 ARG A C 1
ATOM 663 O O . ARG A 1 81 ? -11.893 -8.034 -10.125 1.00 97.12 81 ARG A O 1
ATOM 670 N N . PRO A 1 82 ? -12.459 -10.068 -10.913 1.00 97.00 82 PRO A N 1
ATOM 671 C CA . PRO A 1 82 ? -11.116 -10.372 -11.397 1.00 97.00 82 PRO A CA 1
ATOM 672 C C . PRO A 1 82 ? -10.642 -9.315 -12.397 1.00 97.00 82 PRO A C 1
ATOM 674 O O . PRO A 1 82 ? -11.415 -8.901 -13.266 1.00 97.00 82 PRO A O 1
ATOM 677 N N . PHE A 1 83 ? -9.385 -8.889 -12.286 1.00 96.81 83 PHE A N 1
ATOM 678 C CA . PHE A 1 83 ? -8.740 -8.089 -13.319 1.00 96.81 83 PHE A CA 1
ATOM 679 C C . PHE A 1 83 ? -8.008 -9.049 -14.271 1.00 96.81 83 PHE A C 1
ATOM 681 O O . PHE A 1 83 ? -7.094 -9.746 -13.828 1.00 96.81 83 PHE A O 1
ATOM 688 N N . PRO A 1 84 ? -8.438 -9.180 -15.541 1.00 94.12 84 PRO A N 1
ATOM 689 C CA . PRO A 1 84 ? -8.102 -10.332 -16.377 1.00 94.12 84 PRO A CA 1
ATOM 690 C C . PRO A 1 84 ? -6.676 -10.252 -16.941 1.00 94.12 84 PRO A C 1
ATOM 692 O O . PRO A 1 84 ? -6.473 -9.972 -18.119 1.00 94.12 84 PRO A O 1
ATOM 695 N N . LEU A 1 85 ? -5.683 -10.539 -16.102 1.00 95.38 85 LEU A N 1
ATOM 696 C CA . LEU A 1 85 ? -4.276 -10.643 -16.480 1.00 95.38 85 LEU A CA 1
ATOM 697 C C . LEU A 1 85 ? -3.809 -12.091 -16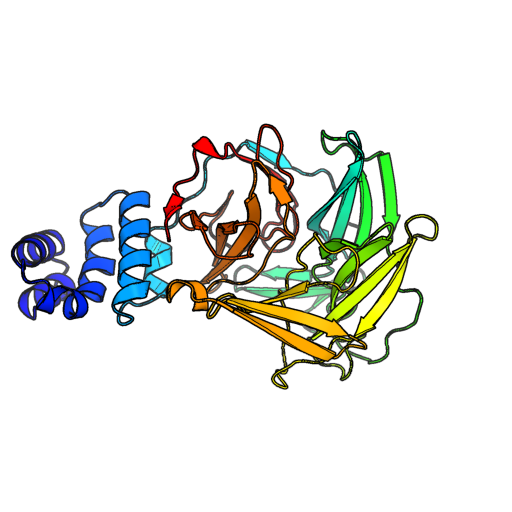.433 1.00 95.38 85 LEU A C 1
ATOM 699 O O . LEU A 1 85 ? -4.151 -12.839 -15.519 1.00 95.38 85 LEU A O 1
ATOM 703 N N . GLN A 1 86 ? -3.014 -12.478 -17.425 1.00 95.12 86 GLN A N 1
ATOM 704 C CA . GLN A 1 86 ? -2.456 -13.822 -17.513 1.00 95.12 86 GLN A CA 1
ATOM 705 C C . GLN A 1 86 ? -1.022 -13.844 -16.979 1.00 95.12 86 GLN A C 1
ATOM 707 O O . GLN A 1 86 ? -0.288 -12.870 -17.171 1.00 95.12 86 GLN A O 1
ATOM 712 N N . PRO A 1 87 ? -0.589 -14.953 -16.356 1.00 96.81 87 PRO A N 1
ATOM 713 C CA . PRO A 1 87 ? 0.821 -15.195 -16.088 1.00 96.81 87 PRO A CA 1
ATOM 714 C C . PRO A 1 87 ? 1.681 -15.041 -17.348 1.00 96.81 87 PRO A C 1
ATOM 716 O O . PRO A 1 87 ? 1.243 -15.349 -18.459 1.00 96.81 87 PRO A O 1
ATOM 719 N N . LYS A 1 88 ? 2.923 -14.594 -17.163 1.00 95.81 88 LYS A N 1
ATOM 720 C CA . LYS A 1 88 ? 3.933 -14.491 -18.223 1.00 95.81 88 LYS A CA 1
ATOM 721 C C . LYS A 1 88 ? 5.148 -15.302 -17.806 1.00 95.81 88 LYS A C 1
ATOM 723 O O . LYS A 1 88 ? 5.868 -14.895 -16.897 1.00 95.81 88 LYS A O 1
ATOM 728 N N . ASP A 1 89 ? 5.359 -16.444 -18.451 1.00 95.69 89 ASP A N 1
ATOM 729 C CA . ASP A 1 89 ? 6.412 -17.395 -18.084 1.00 95.69 89 ASP A CA 1
ATOM 730 C C . ASP A 1 89 ? 6.302 -17.796 -16.591 1.00 95.69 89 ASP A C 1
ATOM 732 O O . ASP A 1 89 ? 5.257 -18.264 -16.141 1.00 95.69 89 ASP A O 1
ATOM 736 N N . ASP A 1 90 ? 7.355 -17.563 -15.804 1.00 96.69 90 ASP A N 1
ATOM 737 C CA . ASP A 1 90 ? 7.407 -17.784 -14.352 1.00 96.69 90 ASP A CA 1
ATOM 738 C C . ASP A 1 90 ? 6.645 -16.727 -13.520 1.00 96.69 90 ASP A C 1
ATOM 740 O O . ASP A 1 90 ? 6.473 -16.883 -12.301 1.00 96.69 90 ASP A O 1
ATOM 744 N N . PHE A 1 91 ? 6.212 -15.629 -14.143 1.00 98.31 91 PHE A N 1
ATOM 745 C CA . PHE A 1 91 ? 5.748 -14.436 -13.445 1.00 98.31 91 PHE A CA 1
ATOM 746 C C . PHE A 1 91 ? 4.225 -14.357 -13.332 1.00 98.31 91 PHE A C 1
ATOM 748 O O . PHE A 1 91 ? 3.501 -14.546 -14.311 1.00 98.31 91 PHE A O 1
ATOM 755 N N . LEU A 1 92 ? 3.738 -13.986 -12.147 1.00 98.31 92 LEU A N 1
ATOM 756 C CA . LEU A 1 92 ? 2.334 -13.660 -11.907 1.00 98.31 92 LEU A CA 1
ATOM 757 C C . LEU A 1 92 ? 2.110 -12.154 -11.874 1.00 98.31 92 LEU A C 1
ATOM 759 O O . LEU A 1 92 ? 2.930 -11.450 -11.282 1.00 98.31 92 LEU A O 1
ATOM 763 N N . PRO A 1 93 ? 0.994 -11.669 -12.442 1.00 98.31 93 PRO A N 1
ATOM 764 C CA . PRO A 1 93 ? 0.588 -10.283 -12.292 1.00 98.31 93 PRO A CA 1
ATOM 765 C C . PRO A 1 93 ? 0.184 -9.996 -10.842 1.00 98.31 93 PRO A C 1
ATOM 767 O O . PRO A 1 93 ? -0.422 -10.835 -10.171 1.00 98.31 93 PRO A O 1
ATOM 770 N N . THR A 1 94 ? 0.497 -8.795 -10.370 1.00 97.44 94 THR A N 1
ATOM 771 C CA . THR A 1 94 ? 0.159 -8.317 -9.029 1.00 97.44 94 THR A CA 1
ATOM 772 C C . THR A 1 94 ? -0.610 -6.994 -9.110 1.00 97.44 94 THR A C 1
ATOM 774 O O . THR A 1 94 ? -1.304 -6.726 -10.092 1.00 97.44 94 THR A O 1
ATOM 777 N N . SER A 1 95 ? -0.560 -6.192 -8.049 1.00 91.62 95 SER A N 1
ATOM 778 C CA . SER A 1 95 ? -1.240 -4.910 -7.958 1.00 91.62 95 SER A CA 1
ATOM 779 C C . SER A 1 95 ? -0.729 -3.910 -8.991 1.00 91.62 95 SER A C 1
ATOM 781 O O . SER A 1 95 ? 0.359 -4.054 -9.560 1.00 91.62 95 SER A O 1
ATOM 783 N N . THR A 1 96 ? -1.539 -2.878 -9.244 1.00 96.25 96 THR A N 1
ATOM 784 C CA . THR A 1 96 ? -1.242 -1.913 -10.303 1.00 96.25 96 THR A CA 1
ATOM 785 C C . THR A 1 96 ? -1.136 -0.497 -9.775 1.00 96.25 96 THR A C 1
ATOM 787 O O . THR A 1 96 ? -1.948 -0.084 -8.945 1.00 96.25 96 THR A O 1
ATOM 790 N N . SER A 1 97 ? -0.211 0.282 -10.324 1.00 97.81 97 SER A N 1
ATOM 791 C CA . SER A 1 97 ? -0.307 1.741 -10.261 1.00 97.81 97 SER A CA 1
ATOM 792 C C . SER A 1 97 ? -1.267 2.250 -11.330 1.00 97.81 97 SER A C 1
ATOM 794 O O . SER A 1 97 ? -1.417 1.611 -12.369 1.00 97.81 97 SER A O 1
ATOM 796 N N . ILE A 1 98 ? -1.922 3.380 -11.064 1.00 97.75 98 ILE A N 1
ATOM 797 C CA . ILE A 1 98 ? -2.936 3.978 -11.934 1.00 97.75 98 ILE A CA 1
ATOM 798 C C . ILE A 1 98 ? -2.582 5.450 -12.134 1.00 97.75 98 ILE A C 1
ATOM 800 O O . ILE A 1 98 ? -2.469 6.197 -11.164 1.00 97.75 98 ILE A O 1
ATOM 804 N N . LEU A 1 99 ? -2.456 5.872 -13.390 1.00 96.19 99 LEU A N 1
ATOM 805 C CA . LEU A 1 99 ? -2.268 7.265 -13.776 1.00 96.19 99 LEU A CA 1
ATOM 806 C C . LEU A 1 99 ? -3.266 7.649 -14.868 1.00 96.19 99 LEU A C 1
ATOM 808 O O . LEU A 1 99 ? -3.339 7.020 -15.919 1.00 96.19 99 LEU A O 1
ATOM 812 N N . ARG A 1 100 ? -4.013 8.734 -14.669 1.00 94.25 100 ARG A N 1
ATOM 813 C CA . ARG A 1 100 ? -4.924 9.249 -15.696 1.00 94.25 100 ARG A CA 1
ATOM 814 C C . ARG A 1 100 ? -4.141 9.941 -16.817 1.00 94.25 100 ARG A C 1
ATOM 816 O O . ARG A 1 100 ? -3.494 10.961 -16.585 1.00 94.25 100 ARG A O 1
ATOM 823 N N . LEU A 1 101 ? -4.216 9.408 -18.040 1.00 93.12 101 LEU A N 1
ATOM 824 C CA . LEU A 1 101 ? -3.565 10.004 -19.215 1.00 93.12 101 LEU A CA 1
ATOM 825 C C . LEU A 1 101 ? -4.410 11.105 -19.849 1.00 93.12 101 LEU A C 1
ATOM 827 O O . LEU A 1 101 ? -3.888 12.128 -20.294 1.00 93.12 101 LEU A O 1
ATOM 831 N N . SER A 1 102 ? -5.716 10.872 -19.911 1.00 93.19 102 SER A N 1
ATOM 832 C CA . SER A 1 102 ? -6.699 11.777 -20.497 1.00 93.19 102 SER A CA 1
ATOM 833 C C . SER A 1 102 ? -8.061 11.561 -19.822 1.00 93.19 102 SER A C 1
ATOM 835 O O . SER A 1 102 ? -8.197 10.647 -19.001 1.00 93.19 102 SER A O 1
ATOM 837 N N . PRO A 1 103 ? -9.099 12.346 -20.160 1.00 93.25 103 PRO A N 1
ATOM 838 C CA . PRO A 1 103 ? -10.448 12.100 -19.654 1.00 93.25 103 PRO A CA 1
ATOM 839 C C . PRO A 1 103 ? -10.989 10.691 -19.952 1.00 93.25 103 PRO A C 1
ATOM 841 O O . PRO A 1 103 ? -11.877 10.232 -19.242 1.00 93.25 103 PRO A O 1
ATOM 844 N N . THR A 1 104 ? -10.459 10.000 -20.968 1.00 95.19 104 THR A N 1
ATOM 845 C CA . THR A 1 104 ? -10.961 8.696 -21.439 1.00 95.19 104 THR A CA 1
ATOM 846 C C . THR A 1 104 ? -9.958 7.550 -21.337 1.00 95.19 104 THR A C 1
ATOM 848 O O . THR A 1 104 ? -10.319 6.421 -21.650 1.00 95.19 104 THR A O 1
ATOM 851 N N . LYS A 1 105 ? -8.709 7.817 -20.929 1.00 97.12 105 LYS A N 1
ATOM 852 C CA . LYS A 1 105 ? -7.645 6.805 -20.875 1.00 97.12 105 LYS A CA 1
ATOM 853 C C . LYS A 1 105 ? -6.902 6.807 -19.546 1.00 97.12 105 LYS A C 1
ATOM 855 O O . LYS A 1 105 ? -6.525 7.872 -19.038 1.00 97.12 105 LYS A O 1
ATOM 860 N N . LEU A 1 106 ? -6.603 5.609 -19.061 1.00 97.69 106 LEU A N 1
ATOM 861 C CA . LEU A 1 106 ? -5.737 5.346 -17.916 1.00 97.69 106 LEU A CA 1
ATOM 862 C C . LEU A 1 106 ? -4.467 4.623 -18.381 1.00 97.69 106 LEU A C 1
ATOM 864 O O . LEU A 1 106 ? -4.515 3.763 -19.257 1.00 97.69 106 LEU A O 1
ATOM 868 N N . LEU A 1 107 ? -3.345 4.967 -17.763 1.00 98.06 107 LEU A N 1
ATOM 869 C CA . LEU A 1 107 ? -2.086 4.242 -17.824 1.00 98.06 107 LEU A CA 1
ATOM 870 C C . LEU A 1 107 ? -1.939 3.433 -16.544 1.00 98.06 107 LEU A C 1
ATOM 872 O O . LEU A 1 107 ? -1.964 3.998 -15.449 1.00 98.06 107 LEU A O 1
ATOM 876 N N . LEU A 1 108 ? -1.750 2.131 -16.689 1.00 98.38 108 LEU A N 1
ATOM 877 C CA . LEU A 1 108 ? -1.477 1.231 -15.583 1.00 98.38 108 LEU A CA 1
ATOM 878 C C . LEU A 1 108 ? -0.040 0.734 -15.674 1.00 98.38 108 LEU A C 1
ATOM 880 O O . LEU A 1 108 ? 0.441 0.444 -16.766 1.00 98.38 108 LEU A O 1
ATOM 884 N N . ASN A 1 109 ? 0.609 0.577 -14.525 1.00 98.56 109 ASN A N 1
ATOM 885 C CA . ASN A 1 109 ? 1.761 -0.311 -14.401 1.00 98.56 109 ASN A CA 1
ATOM 886 C C . ASN A 1 109 ? 1.331 -1.538 -13.608 1.00 98.56 109 ASN A C 1
ATOM 888 O O . ASN A 1 109 ? 0.946 -1.390 -12.449 1.00 98.56 109 ASN A O 1
ATOM 892 N N . VAL A 1 110 ? 1.451 -2.721 -14.197 1.00 98.44 110 VAL A N 1
ATOM 893 C CA . VAL A 1 110 ? 1.288 -4.004 -13.515 1.00 98.44 110 VAL A CA 1
ATOM 894 C C . VAL A 1 110 ? 2.667 -4.544 -13.168 1.00 98.44 110 VAL A C 1
ATOM 896 O O . VAL A 1 110 ? 3.474 -4.825 -14.058 1.00 98.44 110 VAL A O 1
ATOM 899 N N . ARG A 1 111 ? 2.919 -4.756 -11.878 1.00 98.31 111 ARG A N 1
ATOM 900 C CA . ARG A 1 111 ? 4.096 -5.503 -11.439 1.00 98.31 111 ARG A CA 1
ATOM 901 C C . ARG A 1 111 ? 3.848 -6.996 -11.647 1.00 98.31 111 ARG A C 1
ATOM 903 O O . ARG A 1 111 ? 2.803 -7.528 -11.296 1.00 98.31 111 ARG A O 1
ATOM 910 N N . TYR A 1 112 ? 4.838 -7.677 -12.195 1.00 98.69 112 TYR A N 1
ATOM 911 C CA . TYR A 1 112 ? 4.881 -9.121 -12.365 1.00 98.69 112 TYR A CA 1
ATOM 912 C C . TYR A 1 112 ? 5.963 -9.691 -11.451 1.00 98.69 112 TYR A C 1
ATOM 914 O O . TYR A 1 112 ? 7.078 -9.172 -11.438 1.00 98.69 112 TYR A O 1
ATOM 922 N N . VAL A 1 113 ? 5.662 -10.743 -10.687 1.00 98.62 113 VAL A N 1
ATOM 923 C CA . VAL A 1 113 ? 6.600 -11.360 -9.729 1.00 98.62 113 VAL A CA 1
ATOM 924 C C . VAL A 1 113 ? 6.789 -12.841 -9.995 1.00 98.62 113 VAL A C 1
ATOM 926 O O . VAL A 1 113 ? 5.834 -13.555 -10.295 1.00 98.62 113 VAL A O 1
ATOM 929 N N . ASN A 1 114 ? 8.011 -13.340 -9.830 1.00 98.50 114 ASN A N 1
ATOM 930 C CA . ASN A 1 114 ? 8.292 -14.762 -10.020 1.00 98.50 114 ASN A CA 1
ATOM 931 C C . ASN A 1 114 ? 8.080 -15.621 -8.762 1.00 98.50 114 ASN A C 1
ATOM 933 O O . ASN A 1 114 ? 8.450 -16.785 -8.796 1.00 98.50 114 ASN A O 1
ATOM 937 N N . TYR A 1 115 ? 7.529 -15.116 -7.655 1.00 98.06 115 TYR A N 1
ATOM 938 C CA . TYR A 1 115 ? 7.383 -15.901 -6.419 1.00 98.06 115 TYR A CA 1
ATOM 939 C C . TYR A 1 115 ? 5.941 -16.261 -6.069 1.00 98.06 115 TYR A C 1
ATOM 941 O O . TYR A 1 115 ? 4.987 -15.730 -6.636 1.00 98.06 115 TYR A O 1
ATOM 949 N N . ARG A 1 116 ? 5.791 -17.183 -5.115 1.00 96.88 116 ARG A N 1
ATOM 950 C CA . ARG A 1 116 ? 4.527 -17.545 -4.463 1.00 96.88 116 ARG A CA 1
ATOM 951 C C . ARG A 1 116 ? 4.691 -17.459 -2.952 1.00 96.88 116 ARG A C 1
ATOM 953 O O . ARG A 1 116 ? 5.626 -18.052 -2.404 1.00 96.88 116 ARG A O 1
ATOM 960 N N . ILE A 1 117 ? 3.768 -16.773 -2.289 1.00 96.00 117 ILE A N 1
ATOM 961 C CA . ILE A 1 117 ? 3.701 -16.734 -0.826 1.00 96.00 117 ILE A CA 1
ATOM 962 C C . ILE A 1 117 ? 3.022 -18.017 -0.340 1.00 96.00 117 ILE A C 1
ATOM 964 O O . ILE A 1 117 ? 1.932 -18.362 -0.790 1.00 96.00 117 ILE A O 1
ATOM 968 N N . GLN A 1 118 ? 3.689 -18.742 0.550 1.00 95.06 118 GLN A N 1
ATOM 969 C CA . GLN A 1 118 ? 3.197 -19.984 1.139 1.00 95.06 118 GLN A CA 1
ATOM 970 C C . GLN A 1 118 ? 2.306 -19.699 2.358 1.00 95.06 118 GLN A C 1
ATOM 972 O O . GLN A 1 118 ? 2.361 -18.617 2.942 1.00 95.06 118 GLN A O 1
ATOM 977 N N . GLU A 1 119 ? 1.536 -20.692 2.811 1.00 92.19 119 GLU A N 1
ATOM 978 C CA . GLU A 1 119 ? 0.654 -20.557 3.987 1.00 92.19 119 GLU A CA 1
ATOM 979 C C . GLU A 1 119 ? 1.405 -20.139 5.264 1.00 92.19 119 GLU A C 1
ATOM 981 O O . GLU A 1 119 ? 0.878 -19.402 6.094 1.00 92.19 119 GLU A O 1
ATOM 986 N N . ASN A 1 120 ? 2.667 -20.558 5.399 1.00 92.06 120 ASN A N 1
ATOM 987 C CA . ASN A 1 120 ? 3.551 -20.179 6.506 1.00 92.06 120 ASN A CA 1
ATOM 988 C C . ASN A 1 120 ? 4.232 -18.804 6.320 1.00 92.06 120 ASN A C 1
ATOM 990 O O . ASN A 1 120 ? 5.159 -18.479 7.059 1.00 92.06 120 ASN A O 1
ATOM 994 N N . GLY A 1 121 ? 3.836 -18.024 5.312 1.00 91.31 121 GLY A N 1
ATOM 995 C CA . GLY A 1 121 ? 4.389 -16.705 5.001 1.00 91.31 121 GLY A CA 1
ATOM 996 C C . GLY A 1 121 ? 5.763 -16.711 4.320 1.00 91.31 121 GLY A C 1
ATOM 997 O O . GLY A 1 121 ? 6.307 -15.636 4.070 1.00 91.31 121 GLY A O 1
ATOM 998 N N . SER A 1 122 ? 6.341 -17.881 4.022 1.00 94.00 122 SER A N 1
ATOM 999 C CA . SER A 1 122 ? 7.592 -17.980 3.256 1.00 94.00 122 SER A CA 1
ATOM 1000 C C . SER A 1 122 ? 7.368 -17.747 1.756 1.00 94.00 122 SER A C 1
ATOM 1002 O O . SER A 1 122 ? 6.243 -17.798 1.263 1.00 94.00 122 SER A O 1
ATOM 1004 N N . TYR A 1 123 ? 8.453 -17.487 1.027 1.00 96.19 123 TYR A N 1
ATOM 1005 C CA . TYR A 1 123 ? 8.445 -17.210 -0.407 1.00 96.19 123 TYR A CA 1
ATOM 1006 C C . TYR A 1 123 ? 9.171 -18.335 -1.147 1.00 96.19 123 TYR A C 1
ATOM 1008 O O . TYR A 1 123 ? 10.261 -18.744 -0.742 1.00 96.19 123 TYR A O 1
ATOM 1016 N N . LEU A 1 124 ? 8.580 -18.816 -2.241 1.00 98.00 124 LEU A N 1
ATOM 1017 C CA . LEU A 1 124 ? 9.238 -19.703 -3.200 1.00 98.00 124 LEU A CA 1
ATOM 1018 C C . LEU A 1 124 ? 9.315 -19.008 -4.555 1.00 98.00 124 LEU A C 1
ATOM 1020 O O . LEU A 1 124 ? 8.282 -18.600 -5.084 1.00 98.00 124 LEU A O 1
ATOM 1024 N N . MET A 1 125 ? 10.518 -18.887 -5.110 1.00 98.44 125 MET A N 1
ATOM 1025 C CA . MET A 1 125 ? 10.787 -18.207 -6.375 1.00 98.44 125 MET A CA 1
ATOM 1026 C C . MET A 1 125 ? 10.810 -19.229 -7.518 1.00 98.44 125 MET A C 1
ATOM 1028 O O . MET A 1 125 ? 11.465 -20.268 -7.426 1.00 98.44 125 MET A O 1
ATOM 1032 N N . SER A 1 126 ? 10.087 -18.932 -8.593 1.00 98.25 126 SER A N 1
ATOM 1033 C CA . SER A 1 126 ? 9.994 -19.727 -9.815 1.00 98.25 126 SER A CA 1
ATOM 1034 C C . SER A 1 126 ? 11.127 -19.378 -10.769 1.00 98.25 126 SER A C 1
ATOM 1036 O O . SER A 1 126 ? 11.410 -18.194 -11.006 1.00 98.25 126 SER A O 1
ATOM 1038 N N . GLU A 1 127 ? 11.760 -20.410 -11.314 1.00 97.69 127 GLU A N 1
ATOM 1039 C CA . GLU A 1 127 ? 12.731 -20.334 -12.401 1.00 97.69 127 GLU A CA 1
ATOM 1040 C C . GLU A 1 127 ? 12.613 -21.581 -13.285 1.00 97.69 127 GLU A C 1
ATOM 1042 O O . GLU A 1 127 ? 12.773 -22.707 -12.810 1.00 97.69 127 GLU A O 1
ATOM 1047 N N . GLY A 1 128 ? 12.267 -21.392 -14.560 1.00 96.06 128 GLY A N 1
ATOM 1048 C CA . GLY A 1 128 ? 12.049 -22.494 -15.501 1.00 96.06 128 GLY A CA 1
ATOM 1049 C C . GLY A 1 128 ? 10.901 -23.421 -15.087 1.00 96.06 128 GLY A C 1
ATOM 1050 O O . GLY A 1 128 ? 10.961 -24.620 -15.352 1.00 96.06 128 GLY A O 1
ATOM 1051 N N . GLY A 1 129 ? 9.892 -22.891 -14.388 1.00 94.12 129 GLY A N 1
ATOM 1052 C CA . GLY A 1 129 ? 8.777 -23.652 -13.819 1.00 94.12 129 GLY A CA 1
ATOM 1053 C C . GLY A 1 129 ? 9.071 -24.348 -12.483 1.00 94.12 129 GLY A C 1
ATOM 1054 O O . GLY A 1 129 ? 8.175 -24.990 -11.934 1.00 94.12 129 GLY A O 1
ATOM 1055 N N . PHE A 1 130 ? 10.285 -24.228 -11.932 1.00 97.00 130 PHE A N 1
ATOM 1056 C CA . PHE A 1 130 ? 10.657 -24.837 -10.651 1.00 97.00 130 PHE A CA 1
ATOM 1057 C C . PHE A 1 130 ? 10.638 -23.820 -9.510 1.00 97.00 130 PHE A C 1
ATOM 1059 O O . PHE A 1 130 ? 11.265 -22.766 -9.589 1.00 97.00 130 PHE A O 1
ATOM 1066 N N . LEU A 1 131 ? 9.965 -24.166 -8.411 1.00 97.88 131 LEU A N 1
ATOM 1067 C CA . LEU A 1 131 ? 9.886 -23.348 -7.201 1.00 97.88 131 LEU A CA 1
ATOM 1068 C C . LEU A 1 131 ? 11.018 -23.688 -6.222 1.00 97.88 131 LEU A C 1
ATOM 1070 O O . LEU A 1 131 ? 11.183 -24.845 -5.840 1.00 97.88 131 LEU A O 1
ATOM 1074 N N . SER A 1 132 ? 11.763 -22.677 -5.772 1.00 97.81 132 SER A N 1
ATOM 1075 C CA . SER A 1 132 ? 12.841 -22.832 -4.788 1.00 97.81 132 SER A CA 1
ATOM 1076 C C . SER A 1 132 ? 13.022 -21.563 -3.950 1.00 97.81 132 SER A C 1
ATOM 1078 O O . SER A 1 132 ? 12.920 -20.460 -4.490 1.00 97.81 132 SER A O 1
ATOM 1080 N N . PRO A 1 133 ? 13.355 -21.669 -2.649 1.00 97.00 133 PRO A N 1
ATOM 1081 C CA . PRO A 1 133 ? 13.755 -20.513 -1.848 1.00 97.00 133 PRO A CA 1
ATOM 1082 C C . PRO A 1 133 ? 15.164 -19.999 -2.207 1.00 97.00 133 PRO A C 1
ATOM 1084 O O . PRO A 1 133 ? 15.593 -18.978 -1.676 1.00 97.00 133 PRO A O 1
ATOM 1087 N N . HIS A 1 134 ? 15.900 -20.705 -3.074 1.00 96.75 134 HIS A N 1
ATOM 1088 C CA . HIS A 1 134 ? 17.260 -20.347 -3.488 1.00 96.75 134 HIS A CA 1
ATOM 1089 C C . HIS A 1 134 ? 17.332 -19.620 -4.839 1.00 96.75 134 HIS A C 1
ATOM 1091 O O . HIS A 1 134 ? 18.391 -19.089 -5.166 1.00 96.75 134 HIS A O 1
ATOM 1097 N N . HIS A 1 135 ? 16.245 -19.584 -5.620 1.00 98.12 135 HIS A N 1
ATOM 1098 C CA . HIS A 1 135 ? 16.205 -18.787 -6.850 1.00 98.12 135 HIS A CA 1
ATOM 1099 C C . HIS A 1 135 ? 16.116 -17.293 -6.522 1.00 98.12 135 HIS A C 1
ATOM 1101 O O . HIS A 1 135 ? 15.652 -16.902 -5.450 1.00 98.12 135 HIS A O 1
ATOM 1107 N N . PHE A 1 136 ? 16.544 -16.440 -7.451 1.00 97.81 136 PHE A N 1
ATOM 1108 C CA . PHE A 1 136 ? 16.458 -14.993 -7.256 1.00 97.81 136 PHE A CA 1
ATOM 1109 C C . PHE A 1 136 ? 15.007 -14.512 -7.352 1.00 97.81 136 PHE A C 1
ATOM 1111 O O . PHE A 1 136 ? 14.216 -15.000 -8.169 1.00 97.81 136 PHE A O 1
ATOM 1118 N N . LEU A 1 137 ? 14.658 -13.534 -6.515 1.00 98.19 137 LEU A N 1
ATOM 1119 C CA . LEU A 1 137 ? 13.415 -12.786 -6.656 1.00 98.19 137 LEU A CA 1
ATOM 1120 C C . LEU A 1 137 ? 13.579 -11.856 -7.852 1.00 98.19 137 LEU A C 1
ATOM 1122 O O . LEU A 1 137 ? 14.565 -11.135 -7.938 1.00 98.19 137 LEU A O 1
ATOM 1126 N N . ARG A 1 138 ? 12.626 -11.877 -8.777 1.00 97.88 138 ARG A N 1
ATOM 1127 C CA . ARG A 1 138 ? 12.650 -11.080 -10.002 1.00 97.88 138 ARG A CA 1
ATOM 1128 C C . ARG A 1 138 ? 11.302 -10.405 -10.193 1.00 97.88 138 ARG A C 1
ATOM 1130 O O . ARG A 1 138 ? 10.258 -11.048 -10.031 1.00 97.88 138 ARG A O 1
ATOM 1137 N N . THR A 1 139 ? 11.331 -9.136 -10.581 1.00 97.81 139 THR A N 1
ATOM 1138 C CA . THR A 1 139 ? 10.146 -8.398 -11.009 1.00 97.81 139 THR A CA 1
ATOM 1139 C C . THR A 1 139 ? 10.258 -7.938 -12.456 1.00 97.81 139 THR A C 1
ATOM 1141 O O . THR A 1 139 ? 11.338 -7.636 -12.959 1.00 97.81 139 THR A O 1
ATOM 1144 N N . ARG A 1 140 ? 9.110 -7.892 -13.131 1.00 98.06 140 ARG A N 1
ATOM 1145 C CA . ARG A 1 140 ? 8.918 -7.255 -14.439 1.00 98.06 140 ARG A CA 1
ATOM 1146 C C . ARG A 1 140 ? 7.783 -6.251 -14.311 1.00 98.06 140 ARG A C 1
ATOM 1148 O O . ARG A 1 140 ? 6.943 -6.383 -13.423 1.00 98.06 140 ARG A O 1
ATOM 1155 N N . ASN A 1 141 ? 7.757 -5.250 -15.172 1.00 98.56 141 ASN A N 1
ATOM 1156 C CA . ASN A 1 141 ? 6.747 -4.200 -15.133 1.00 98.56 141 ASN A CA 1
ATOM 1157 C C . ASN A 1 141 ? 6.106 -4.091 -16.510 1.00 98.56 141 ASN A C 1
ATOM 1159 O O . ASN A 1 141 ? 6.808 -4.022 -17.514 1.00 98.56 141 ASN A O 1
ATOM 1163 N N . VAL A 1 142 ? 4.779 -4.138 -16.563 1.00 98.44 142 VAL A N 1
ATOM 1164 C CA . VAL A 1 142 ? 4.016 -4.097 -17.813 1.00 98.44 142 VAL A CA 1
ATOM 1165 C C . VAL A 1 142 ? 3.085 -2.899 -17.778 1.00 98.44 142 VAL A C 1
ATOM 1167 O O . VAL A 1 142 ? 2.240 -2.766 -16.894 1.00 98.44 142 VAL A O 1
ATOM 1170 N N . CYS A 1 143 ? 3.246 -2.040 -18.771 1.00 98.25 143 CYS A N 1
ATOM 1171 C CA . CYS A 1 143 ? 2.374 -0.926 -19.058 1.00 98.25 143 CYS A CA 1
ATOM 1172 C C . CYS A 1 143 ? 1.100 -1.427 -19.742 1.00 98.25 143 CYS A C 1
ATOM 1174 O O . CYS A 1 143 ? 1.178 -2.137 -20.745 1.00 98.25 143 CYS A O 1
ATOM 1176 N N . LEU A 1 144 ? -0.059 -1.004 -19.236 1.00 98.38 144 LEU A N 1
ATOM 1177 C CA . LEU A 1 144 ? -1.340 -1.138 -19.927 1.00 98.38 144 LEU A CA 1
ATOM 1178 C C . LEU A 1 144 ? -1.925 0.245 -20.187 1.00 98.38 144 LEU A C 1
ATOM 1180 O O . LEU A 1 144 ? -2.036 1.053 -19.263 1.00 98.38 144 LEU A O 1
ATOM 1184 N N . ILE A 1 145 ? -2.363 0.500 -21.416 1.00 98.25 145 ILE A N 1
ATOM 1185 C CA . ILE A 1 145 ? -3.265 1.619 -21.700 1.00 98.25 145 ILE A CA 1
ATOM 1186 C C . ILE A 1 145 ? -4.677 1.058 -21.715 1.00 98.25 145 ILE A C 1
ATOM 1188 O O . ILE A 1 145 ? -4.970 0.128 -22.464 1.00 98.25 145 ILE A O 1
ATOM 1192 N N . THR A 1 146 ? -5.545 1.618 -20.880 1.00 98.25 146 THR A N 1
ATOM 1193 C CA . THR A 1 146 ? -6.931 1.166 -20.727 1.00 98.25 146 THR A CA 1
ATOM 1194 C C . THR A 1 146 ? -7.914 2.313 -20.929 1.00 98.25 146 THR A C 1
ATOM 1196 O O . THR A 1 146 ? -7.541 3.488 -20.822 1.00 98.25 146 THR A O 1
ATOM 1199 N N . ASP A 1 147 ? -9.169 1.979 -21.221 1.00 97.38 147 ASP A N 1
ATOM 1200 C CA . ASP A 1 147 ? -10.282 2.923 -21.101 1.00 97.38 147 ASP A CA 1
ATOM 1201 C C . ASP A 1 147 ? -10.664 3.175 -19.624 1.00 97.38 147 ASP A C 1
ATOM 1203 O O . ASP A 1 147 ? -10.015 2.700 -18.688 1.00 97.38 147 ASP A O 1
ATOM 1207 N N . ASN A 1 148 ? -11.722 3.953 -19.384 1.00 95.56 148 ASN A N 1
ATOM 1208 C CA . ASN A 1 148 ? -12.187 4.243 -18.024 1.00 95.56 148 ASN A CA 1
ATOM 1209 C C . ASN A 1 148 ? -12.865 3.042 -17.345 1.00 95.56 148 ASN A C 1
ATOM 1211 O O . ASN A 1 148 ? -13.092 3.084 -16.133 1.00 95.56 148 ASN A O 1
ATOM 1215 N N . GLU A 1 149 ? -13.182 1.989 -18.089 1.00 95.31 149 GLU A N 1
ATOM 1216 C CA . GLU A 1 149 ? -13.809 0.749 -17.640 1.00 95.31 149 GLU A CA 1
ATOM 1217 C C . GLU A 1 149 ? -12.767 -0.358 -17.398 1.00 95.31 149 GLU A C 1
ATOM 1219 O O . GLU A 1 149 ? -13.135 -1.496 -17.069 1.00 95.31 149 GLU A O 1
ATOM 1224 N N . PHE A 1 150 ? -11.481 0.006 -17.484 1.00 96.56 150 PHE A N 1
ATOM 1225 C CA . PHE A 1 150 ? -10.311 -0.851 -17.334 1.00 96.56 150 PHE A CA 1
ATOM 1226 C C . PHE A 1 150 ? -10.216 -1.954 -18.404 1.00 96.56 150 PHE A C 1
ATOM 1228 O O . PHE A 1 150 ? -9.685 -3.033 -18.136 1.00 96.56 150 PHE A O 1
ATOM 1235 N N . GLN A 1 151 ? -10.722 -1.714 -19.617 1.00 96.62 151 GLN A N 1
ATOM 1236 C CA . GLN A 1 151 ? -10.463 -2.582 -20.768 1.00 96.62 151 GLN A CA 1
ATOM 1237 C C . GLN A 1 151 ? -9.119 -2.226 -21.404 1.00 96.62 151 GLN A C 1
ATOM 1239 O O . GLN A 1 151 ? -8.876 -1.071 -21.754 1.00 96.62 151 GLN A O 1
ATOM 1244 N N . THR A 1 152 ? -8.246 -3.222 -21.562 1.00 97.12 152 THR A N 1
ATOM 1245 C CA . THR A 1 152 ? -6.914 -3.049 -22.158 1.00 97.12 152 THR A CA 1
ATOM 1246 C C . THR A 1 152 ? -6.999 -2.767 -23.652 1.00 97.12 152 THR A C 1
ATOM 1248 O O . THR A 1 152 ? -7.589 -3.532 -24.410 1.00 97.12 152 THR A O 1
ATOM 1251 N N . MET A 1 153 ? -6.362 -1.674 -24.068 1.00 97.25 153 MET A N 1
ATOM 1252 C CA . MET A 1 153 ? -6.205 -1.260 -25.462 1.00 97.25 153 MET A CA 1
ATOM 1253 C C . MET A 1 153 ? -4.803 -1.581 -25.989 1.00 97.25 153 MET A C 1
ATOM 1255 O O . MET A 1 153 ? -4.659 -2.024 -27.124 1.00 97.25 153 MET A O 1
ATOM 1259 N N . GLU A 1 154 ? -3.778 -1.345 -25.167 1.00 97.44 154 GLU A N 1
ATOM 1260 C CA . GLU A 1 154 ? -2.364 -1.539 -25.507 1.00 97.44 154 GLU A CA 1
ATOM 1261 C C . GLU A 1 154 ? -1.635 -2.156 -24.307 1.00 97.44 154 GLU A C 1
ATOM 1263 O O . GLU A 1 154 ? -1.973 -1.863 -23.155 1.00 97.44 154 GLU A O 1
ATOM 1268 N N . GLU A 1 155 ? -0.642 -3.002 -24.578 1.00 97.56 155 GLU A N 1
ATOM 1269 C CA . GLU A 1 155 ? 0.164 -3.697 -23.573 1.00 97.56 155 GLU A CA 1
ATOM 1270 C C . GLU A 1 155 ? 1.631 -3.732 -24.011 1.00 97.56 155 GLU A C 1
ATOM 1272 O O . GLU A 1 155 ? 1.948 -4.252 -25.082 1.00 97.56 155 GLU A O 1
ATOM 1277 N N . HIS A 1 156 ? 2.524 -3.215 -23.165 1.00 97.81 156 HIS A N 1
ATOM 1278 C CA . HIS A 1 156 ? 3.959 -3.145 -23.441 1.00 97.81 156 HIS A CA 1
ATOM 1279 C C . HIS A 1 156 ? 4.774 -3.385 -22.171 1.00 97.81 156 HIS A C 1
ATOM 1281 O O . HIS A 1 156 ? 4.411 -2.928 -21.091 1.00 97.81 156 HIS A O 1
ATOM 1287 N N . GLU A 1 157 ? 5.900 -4.084 -22.277 1.00 97.94 157 GLU A N 1
ATOM 1288 C CA . GLU A 1 157 ? 6.820 -4.210 -21.147 1.00 97.94 157 GLU A CA 1
ATOM 1289 C C . GLU A 1 157 ? 7.598 -2.906 -20.932 1.00 97.94 157 GLU A C 1
ATOM 1291 O O . GLU A 1 157 ? 8.096 -2.308 -21.882 1.00 97.94 157 GLU A O 1
ATOM 1296 N N . MET A 1 158 ? 7.706 -2.481 -19.674 1.00 98.31 158 MET A N 1
ATOM 1297 C CA . MET A 1 158 ? 8.478 -1.317 -19.253 1.00 98.31 158 MET A CA 1
ATOM 1298 C C . MET A 1 158 ? 9.889 -1.770 -18.887 1.00 98.31 158 MET A C 1
ATOM 1300 O O . MET A 1 158 ? 10.085 -2.460 -17.882 1.00 98.31 158 MET A O 1
ATOM 1304 N N . VAL A 1 159 ? 10.874 -1.380 -19.694 1.00 96.81 159 VAL A N 1
ATOM 1305 C CA . VAL A 1 159 ? 12.250 -1.878 -19.563 1.00 96.81 159 VAL A CA 1
ATOM 1306 C C . VAL A 1 159 ? 13.184 -0.739 -19.149 1.00 96.81 159 VAL A C 1
ATOM 1308 O O . VAL A 1 159 ? 13.185 0.309 -19.799 1.00 96.81 159 VAL A O 1
ATOM 1311 N N . PRO A 1 160 ? 14.001 -0.902 -18.092 1.00 98.00 160 PRO A N 1
ATOM 1312 C CA . PRO A 1 160 ? 15.086 0.030 -17.808 1.00 98.00 160 PRO A CA 1
ATOM 1313 C C . PRO A 1 160 ? 15.992 0.215 -19.027 1.00 98.00 160 PRO A C 1
ATOM 1315 O O . PRO A 1 160 ? 16.444 -0.760 -19.625 1.00 98.00 160 PRO A O 1
ATOM 1318 N N . ARG A 1 161 ? 16.247 1.470 -19.406 1.00 97.56 161 ARG A N 1
ATOM 1319 C CA . ARG A 1 161 ? 17.125 1.810 -20.536 1.00 97.56 161 ARG A CA 1
ATOM 1320 C C . ARG A 1 161 ? 18.546 1.309 -20.299 1.00 97.56 161 ARG A C 1
ATOM 1322 O O . ARG A 1 161 ? 19.174 0.772 -21.208 1.00 97.56 161 ARG A O 1
ATOM 1329 N N . ASP A 1 162 ? 19.029 1.523 -19.083 1.00 96.69 162 ASP A N 1
ATOM 1330 C CA . ASP A 1 162 ? 20.389 1.220 -18.671 1.00 96.69 162 ASP A CA 1
ATOM 1331 C C . ASP A 1 162 ? 20.437 -0.093 -17.868 1.00 96.69 162 ASP A C 1
ATOM 1333 O O . ASP A 1 162 ? 19.459 -0.464 -17.202 1.00 96.69 162 ASP A O 1
ATOM 1337 N N . PRO A 1 163 ? 21.564 -0.824 -17.915 1.00 96.25 163 PRO A N 1
ATOM 1338 C CA . PRO A 1 163 ? 21.742 -2.019 -17.103 1.00 96.25 163 PRO A CA 1
ATOM 1339 C C . PRO A 1 163 ? 21.772 -1.677 -15.602 1.00 96.25 163 PRO A C 1
ATOM 1341 O O . PRO A 1 163 ? 22.124 -0.554 -15.229 1.00 96.25 163 PRO A O 1
ATOM 1344 N N . PRO A 1 164 ? 21.447 -2.643 -14.724 1.00 96.56 164 PRO A N 1
ATOM 1345 C CA . PRO A 1 164 ? 21.566 -2.454 -13.283 1.00 96.56 164 PRO A CA 1
ATOM 1346 C C . PRO A 1 164 ? 23.008 -2.142 -12.864 1.00 96.56 164 PRO A C 1
ATOM 1348 O O . PRO A 1 164 ? 23.970 -2.631 -13.461 1.00 96.56 164 PRO A O 1
ATOM 1351 N N . THR A 1 165 ? 23.163 -1.363 -11.795 1.00 95.88 165 THR A N 1
ATOM 1352 C CA . THR A 1 165 ? 24.468 -0.955 -11.252 1.00 95.88 165 THR A CA 1
ATOM 1353 C C . THR A 1 165 ? 25.009 -1.932 -10.208 1.00 95.88 165 THR A C 1
ATOM 1355 O O . THR A 1 165 ? 26.213 -1.937 -9.949 1.00 95.88 165 THR A O 1
ATOM 1358 N N . HIS A 1 166 ? 24.155 -2.794 -9.643 1.00 96.94 166 HIS A N 1
ATOM 1359 C CA . HIS A 1 166 ? 24.529 -3.787 -8.630 1.00 96.94 166 HIS A CA 1
ATOM 1360 C C . HIS A 1 166 ? 23.984 -5.178 -8.956 1.00 96.94 166 HIS A C 1
ATOM 1362 O O . HIS A 1 166 ? 22.831 -5.327 -9.346 1.00 96.94 166 HIS A O 1
ATOM 1368 N N . ALA A 1 167 ? 24.782 -6.216 -8.698 1.00 95.69 167 ALA A N 1
ATOM 1369 C CA . ALA A 1 167 ? 24.336 -7.608 -8.766 1.00 95.69 167 ALA A CA 1
ATOM 1370 C C . ALA A 1 167 ? 23.731 -8.042 -7.420 1.00 95.69 167 ALA A C 1
ATOM 1372 O O . ALA A 1 167 ? 24.435 -8.090 -6.405 1.00 95.69 167 ALA A O 1
ATOM 1373 N N . ARG A 1 168 ? 22.427 -8.346 -7.392 1.00 96.38 168 ARG A N 1
ATOM 1374 C CA . ARG A 1 168 ? 21.671 -8.693 -6.173 1.00 96.38 168 ARG A CA 1
ATOM 1375 C C . ARG A 1 168 ? 20.740 -9.882 -6.426 1.00 96.38 168 ARG A C 1
ATOM 1377 O O . ARG A 1 168 ? 20.513 -10.275 -7.559 1.00 96.38 168 ARG A O 1
ATOM 1384 N N . ASN A 1 169 ? 20.221 -10.472 -5.350 1.00 95.75 169 ASN A N 1
ATOM 1385 C CA . ASN A 1 169 ? 19.268 -11.591 -5.391 1.00 95.75 169 ASN A CA 1
ATOM 1386 C C . ASN A 1 169 ? 17.792 -11.144 -5.439 1.00 95.75 169 ASN A C 1
ATOM 1388 O O . ASN A 1 169 ? 16.896 -11.988 -5.446 1.00 95.75 169 ASN A O 1
ATOM 1392 N N . ILE A 1 170 ? 17.554 -9.830 -5.416 1.00 97.00 170 ILE A N 1
ATOM 1393 C CA . ILE A 1 170 ? 16.258 -9.178 -5.600 1.00 97.00 170 ILE A CA 1
ATOM 1394 C C . ILE A 1 170 ? 16.421 -8.269 -6.814 1.00 97.00 170 ILE A C 1
ATOM 1396 O O . ILE A 1 170 ? 17.124 -7.260 -6.728 1.00 97.00 170 ILE A O 1
ATOM 1400 N N . CYS A 1 171 ? 15.801 -8.664 -7.920 1.00 97.88 171 CYS A N 1
ATOM 1401 C CA . CYS A 1 171 ? 16.021 -8.093 -9.235 1.00 97.88 171 CYS A CA 1
ATOM 1402 C C . CYS A 1 171 ? 14.805 -7.334 -9.762 1.00 97.88 171 CYS A C 1
ATOM 1404 O O . CYS A 1 171 ? 13.670 -7.789 -9.600 1.00 97.88 171 CYS A O 1
ATOM 1406 N N . GLY A 1 172 ? 15.061 -6.231 -10.462 1.00 97.62 172 GLY A N 1
ATOM 1407 C CA . GLY A 1 172 ? 14.057 -5.375 -11.082 1.00 97.62 172 GLY A CA 1
ATOM 1408 C C . GLY A 1 172 ? 13.610 -4.193 -10.219 1.00 97.62 172 GLY A C 1
ATOM 1409 O O . GLY A 1 172 ? 14.243 -3.805 -9.229 1.00 97.62 172 GLY A O 1
ATOM 1410 N N . LEU A 1 173 ? 12.509 -3.583 -10.657 1.00 98.25 173 LEU A N 1
ATOM 1411 C CA . LEU A 1 173 ? 11.846 -2.467 -9.989 1.00 98.25 173 LEU A CA 1
ATOM 1412 C C . LEU A 1 173 ? 10.576 -2.983 -9.307 1.00 98.25 173 LEU A C 1
ATOM 1414 O O . LEU A 1 173 ? 9.715 -3.595 -9.948 1.00 98.25 173 LEU A O 1
ATOM 1418 N N . GLU A 1 174 ? 10.470 -2.764 -8.005 1.00 98.25 174 GLU A N 1
ATOM 1419 C CA . GLU A 1 174 ? 9.314 -3.114 -7.189 1.00 98.25 174 GLU A CA 1
ATOM 1420 C C . GLU A 1 174 ? 8.388 -1.905 -7.018 1.00 98.25 174 GLU A C 1
ATOM 1422 O O . GLU A 1 174 ? 8.851 -0.781 -6.841 1.00 98.25 174 GLU A O 1
ATOM 1427 N N . ASP A 1 175 ? 7.078 -2.155 -7.002 1.00 97.56 175 ASP A N 1
ATOM 1428 C CA . ASP A 1 175 ? 6.048 -1.185 -6.606 1.00 97.56 175 ASP A CA 1
ATOM 1429 C C . ASP A 1 175 ? 6.149 0.173 -7.329 1.00 97.56 175 ASP A C 1
ATOM 1431 O O . ASP A 1 175 ? 6.061 1.224 -6.692 1.00 97.56 175 ASP A O 1
ATOM 1435 N N . ILE A 1 176 ? 6.321 0.146 -8.663 1.00 98.25 176 ILE A N 1
ATOM 1436 C CA . ILE A 1 176 ? 6.323 1.351 -9.510 1.00 98.25 176 ILE A CA 1
ATOM 1437 C C . ILE A 1 176 ? 5.046 2.157 -9.258 1.00 98.25 176 ILE A C 1
ATOM 1439 O O . ILE A 1 176 ? 3.941 1.663 -9.475 1.00 98.25 176 ILE A O 1
ATOM 1443 N N . ARG A 1 177 ? 5.214 3.417 -8.859 1.00 97.56 177 ARG A N 1
ATOM 1444 C CA . ARG A 1 177 ? 4.171 4.427 -8.656 1.00 97.56 177 ARG A CA 1
ATOM 1445 C C . ARG A 1 177 ? 4.272 5.471 -9.753 1.00 97.56 177 ARG A C 1
ATOM 1447 O O . ARG A 1 177 ? 5.198 6.273 -9.743 1.00 97.56 177 ARG A O 1
ATOM 1454 N N . LEU A 1 178 ? 3.327 5.462 -10.686 1.00 96.62 178 LEU A N 1
ATOM 1455 C CA . LEU A 1 178 ? 3.272 6.409 -11.794 1.00 96.62 178 LEU A CA 1
ATOM 1456 C C . LEU A 1 178 ? 2.689 7.750 -11.342 1.00 96.62 178 LEU A C 1
ATOM 1458 O O . LEU A 1 178 ? 1.647 7.798 -10.690 1.00 96.62 178 LEU A O 1
ATOM 1462 N N . PHE A 1 179 ? 3.320 8.845 -11.747 1.00 94.19 179 PHE A N 1
ATOM 1463 C CA . PHE A 1 179 ? 2.824 10.195 -11.503 1.00 94.19 179 PHE A CA 1
ATOM 1464 C C . PHE A 1 179 ? 3.184 11.141 -12.648 1.00 94.19 179 PHE A C 1
ATOM 1466 O O . PHE A 1 179 ? 3.961 10.805 -13.541 1.00 94.19 179 PHE A O 1
ATOM 1473 N N . ARG A 1 180 ? 2.589 12.337 -12.641 1.00 90.31 180 ARG A N 1
ATOM 1474 C CA . ARG A 1 180 ? 2.950 13.408 -13.574 1.00 90.31 180 ARG A CA 1
ATOM 1475 C C . ARG A 1 180 ? 3.801 14.458 -12.887 1.00 90.31 180 ARG A C 1
ATOM 1477 O O . ARG A 1 180 ? 3.454 14.918 -11.799 1.00 90.31 180 ARG A O 1
ATOM 1484 N N . LYS A 1 181 ? 4.857 14.858 -13.584 1.00 87.06 181 LYS A N 1
ATOM 1485 C CA . LYS A 1 181 ? 5.677 16.029 -13.293 1.00 87.06 181 LYS A CA 1
ATOM 1486 C C . LYS A 1 181 ? 5.732 16.850 -14.574 1.00 87.06 181 LYS A C 1
ATOM 1488 O O . LYS A 1 181 ? 6.216 16.362 -15.594 1.00 87.06 181 LYS A O 1
ATOM 1493 N N . ASP A 1 182 ? 5.163 18.050 -14.547 1.00 84.44 182 ASP A N 1
ATOM 1494 C CA . ASP A 1 182 ? 4.933 18.848 -15.754 1.00 84.44 182 ASP A CA 1
ATOM 1495 C C . ASP A 1 182 ? 4.214 18.030 -16.857 1.00 84.44 182 ASP A C 1
ATOM 1497 O O . ASP A 1 182 ? 3.102 17.532 -16.657 1.00 84.44 182 ASP A O 1
ATOM 1501 N N . TYR A 1 183 ? 4.854 17.861 -18.017 1.00 84.81 183 TYR A N 1
ATOM 1502 C CA . TYR A 1 183 ? 4.347 17.088 -19.156 1.00 84.81 183 TYR A CA 1
ATOM 1503 C C . TYR A 1 183 ? 4.884 15.651 -19.206 1.00 84.81 183 TYR A C 1
ATOM 1505 O O . TYR A 1 183 ? 4.526 14.898 -20.111 1.00 84.81 183 TYR A O 1
ATOM 1513 N N . GLN A 1 184 ? 5.746 15.269 -18.264 1.00 91.62 184 GLN A N 1
ATOM 1514 C CA . GLN A 1 184 ? 6.404 13.968 -18.247 1.00 91.62 184 GLN A CA 1
ATOM 1515 C C . GLN A 1 184 ? 5.660 12.979 -17.354 1.00 91.62 184 GLN A C 1
ATOM 1517 O O . GLN A 1 184 ? 5.072 13.333 -16.325 1.00 91.62 184 GLN A O 1
ATOM 1522 N N . ILE A 1 185 ? 5.710 11.713 -17.760 1.00 95.00 185 ILE A N 1
ATOM 1523 C CA . ILE A 1 185 ? 5.296 10.596 -16.922 1.00 95.00 185 ILE A CA 1
ATOM 1524 C C . ILE A 1 185 ? 6.530 10.158 -16.146 1.00 95.00 185 ILE A C 1
ATOM 1526 O O . ILE A 1 185 ? 7.518 9.703 -16.720 1.00 95.00 185 ILE A O 1
ATOM 1530 N N . CYS A 1 186 ? 6.466 10.327 -14.836 1.00 95.50 186 CYS A N 1
ATOM 1531 C CA . CYS A 1 186 ? 7.512 9.920 -13.920 1.00 95.50 186 CYS A CA 1
ATOM 1532 C C . CYS A 1 186 ? 7.067 8.700 -13.122 1.00 95.50 186 CYS A C 1
ATOM 1534 O O . CYS A 1 186 ? 5.881 8.349 -13.079 1.00 95.50 186 CYS A O 1
ATOM 1536 N N . PHE A 1 187 ? 8.028 8.061 -12.472 1.00 96.81 187 PHE A N 1
ATOM 1537 C CA . PHE A 1 187 ? 7.751 6.999 -11.525 1.00 96.81 187 PHE A CA 1
ATOM 1538 C C . PHE A 1 187 ? 8.660 7.075 -10.306 1.00 96.81 187 PHE A C 1
ATOM 1540 O O . PHE A 1 187 ? 9.762 7.612 -10.387 1.00 96.81 187 PHE A O 1
ATOM 1547 N N . SER A 1 188 ? 8.195 6.511 -9.193 1.00 96.81 188 SER A N 1
ATOM 1548 C CA . SER A 1 188 ? 9.059 6.050 -8.106 1.00 96.81 188 SER A CA 1
ATOM 1549 C C . SER A 1 188 ? 8.925 4.544 -7.940 1.00 96.81 188 SER A C 1
ATOM 1551 O O . SER A 1 188 ? 7.890 3.975 -8.288 1.00 96.81 188 SER A O 1
ATOM 1553 N N . ALA A 1 189 ? 9.969 3.885 -7.459 1.00 97.94 189 ALA A N 1
ATOM 1554 C CA . ALA A 1 189 ? 9.994 2.444 -7.245 1.00 97.94 189 ALA A CA 1
ATOM 1555 C C . ALA A 1 189 ? 11.035 2.082 -6.191 1.00 97.94 189 ALA A C 1
ATOM 1557 O O . ALA A 1 189 ? 11.983 2.826 -5.966 1.00 97.94 189 ALA A O 1
ATOM 1558 N N . THR A 1 190 ? 10.936 0.884 -5.628 1.00 98.19 190 THR A N 1
ATOM 1559 C CA . THR A 1 190 ? 12.020 0.320 -4.821 1.00 98.19 190 THR A CA 1
ATOM 1560 C C . THR A 1 190 ? 12.896 -0.583 -5.687 1.00 98.19 190 THR A C 1
ATOM 1562 O O . THR A 1 190 ? 12.386 -1.390 -6.463 1.00 98.19 190 THR A O 1
ATOM 1565 N N . SER A 1 191 ? 14.217 -0.508 -5.537 1.00 98.25 191 SER A N 1
ATOM 1566 C CA . SER A 1 191 ? 15.131 -1.457 -6.175 1.00 98.25 191 SER A CA 1
ATOM 1567 C C . SER A 1 191 ? 16.382 -1.710 -5.342 1.00 98.25 191 SER A C 1
ATOM 1569 O O . SER A 1 191 ? 16.861 -0.828 -4.633 1.00 98.25 191 SER A O 1
ATOM 1571 N N . CYS A 1 192 ? 16.932 -2.922 -5.455 1.00 97.94 192 CYS A N 1
ATOM 1572 C CA . CYS A 1 192 ? 18.294 -3.208 -5.005 1.00 97.94 192 CYS A CA 1
ATOM 1573 C C . CYS A 1 192 ? 19.328 -2.949 -6.104 1.00 97.94 192 CYS A C 1
ATOM 1575 O O . CYS A 1 192 ? 20.445 -2.543 -5.816 1.00 97.94 192 CYS A O 1
ATOM 1577 N N . GLU A 1 193 ? 18.986 -3.231 -7.358 1.00 97.00 193 GLU A N 1
ATOM 1578 C CA . GLU A 1 193 ? 19.955 -3.284 -8.458 1.00 97.00 193 GLU A CA 1
ATOM 1579 C C . GLU A 1 193 ? 20.236 -1.917 -9.072 1.00 97.00 193 GLU A C 1
ATOM 1581 O O . GLU A 1 193 ? 21.312 -1.699 -9.618 1.00 97.00 193 GLU A O 1
ATOM 1586 N N . TYR A 1 194 ? 19.264 -1.010 -8.964 1.00 97.50 194 TYR A N 1
ATOM 1587 C CA . TYR A 1 194 ? 19.335 0.364 -9.460 1.00 97.50 194 TYR A CA 1
ATOM 1588 C C . TYR A 1 194 ? 19.549 1.391 -8.341 1.00 97.50 194 TYR A C 1
ATOM 1590 O O . TYR A 1 194 ? 19.564 2.592 -8.602 1.00 97.50 194 TYR A O 1
ATOM 1598 N N . SER A 1 195 ? 19.700 0.948 -7.087 1.00 96.94 195 SER A N 1
ATOM 1599 C CA . SER A 1 195 ? 19.953 1.854 -5.967 1.00 96.94 195 SER A CA 1
ATOM 1600 C C . SER A 1 195 ? 21.380 2.396 -5.976 1.00 96.94 195 SER A C 1
ATOM 1602 O O . SER A 1 195 ? 22.274 1.901 -6.663 1.00 96.94 195 SER A O 1
ATOM 1604 N N . HIS A 1 196 ? 21.630 3.424 -5.164 1.00 95.06 196 HIS A N 1
ATOM 1605 C CA . HIS A 1 196 ? 22.960 4.019 -5.051 1.00 95.06 196 HIS A CA 1
ATOM 1606 C C . HIS A 1 196 ? 24.020 3.024 -4.532 1.00 95.06 196 HIS A C 1
ATOM 1608 O O . HIS A 1 196 ? 25.188 3.112 -4.904 1.00 95.06 196 HIS A O 1
ATOM 1614 N N . ASN A 1 197 ? 23.629 2.069 -3.684 1.00 95.94 197 ASN A N 1
ATOM 1615 C CA . ASN A 1 197 ? 24.553 1.265 -2.874 1.00 95.94 197 ASN A CA 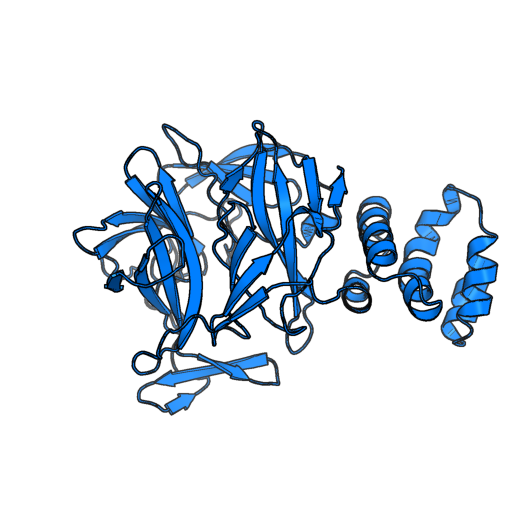1
ATOM 1616 C C . ASN A 1 197 ? 24.228 -0.243 -2.824 1.00 95.94 197 ASN A C 1
ATOM 1618 O O . ASN A 1 197 ? 24.779 -0.953 -1.982 1.00 95.94 197 ASN A O 1
ATOM 1622 N N . GLY A 1 198 ? 23.323 -0.741 -3.667 1.00 96.75 198 GLY A N 1
ATOM 1623 C CA . GLY A 1 198 ? 22.940 -2.155 -3.690 1.00 96.75 198 GLY A CA 1
ATOM 1624 C C . GLY A 1 198 ? 21.985 -2.582 -2.565 1.00 96.75 198 GLY A C 1
ATOM 1625 O O . GLY A 1 198 ? 21.652 -3.768 -2.456 1.00 96.75 198 GLY A O 1
ATOM 1626 N N . LEU A 1 199 ? 21.556 -1.657 -1.698 1.00 97.25 199 LEU A N 1
ATOM 1627 C CA . LEU A 1 199 ? 20.552 -1.902 -0.658 1.00 97.25 199 LEU A CA 1
ATOM 1628 C C . LEU A 1 199 ? 19.136 -1.689 -1.208 1.00 97.25 199 LEU A C 1
ATOM 1630 O O . LEU A 1 199 ? 18.971 -1.155 -2.304 1.00 97.25 199 LEU A O 1
ATOM 1634 N N . ILE A 1 200 ? 18.118 -2.092 -0.440 1.00 97.75 200 ILE A N 1
ATOM 1635 C CA . ILE A 1 200 ? 16.708 -1.870 -0.788 1.00 97.75 200 ILE A CA 1
ATOM 1636 C C . ILE A 1 200 ? 16.439 -0.375 -0.628 1.00 97.75 200 ILE A C 1
ATOM 1638 O O . ILE A 1 200 ? 16.336 0.100 0.503 1.00 97.75 200 ILE A O 1
ATOM 1642 N N . GLN A 1 201 ? 16.400 0.376 -1.724 1.00 97.38 201 GLN A N 1
ATOM 1643 C CA . GLN A 1 201 ? 16.214 1.825 -1.679 1.00 97.38 201 GLN A CA 1
ATOM 1644 C C . GLN A 1 201 ? 15.206 2.290 -2.723 1.00 97.38 201 GLN A C 1
ATOM 1646 O O . GLN A 1 201 ? 14.910 1.573 -3.680 1.00 97.38 201 GLN A O 1
ATOM 1651 N N . GLU A 1 202 ? 14.713 3.511 -2.545 1.00 97.25 202 GLU A N 1
ATOM 1652 C CA . GLU A 1 202 ? 13.876 4.176 -3.534 1.00 97.25 202 GLU A CA 1
ATOM 1653 C C . GLU A 1 202 ? 14.712 4.664 -4.727 1.00 97.25 202 GLU A C 1
ATOM 1655 O O . GLU A 1 202 ? 15.874 5.064 -4.608 1.00 97.25 202 GLU A O 1
ATOM 1660 N N . VAL A 1 203 ? 14.091 4.622 -5.895 1.00 97.44 203 VAL A N 1
ATOM 1661 C CA . VAL A 1 203 ? 14.570 5.174 -7.159 1.00 97.44 203 VAL A CA 1
ATOM 1662 C C . VAL A 1 203 ? 13.434 5.979 -7.782 1.00 97.44 203 VAL A C 1
ATOM 1664 O O . VAL A 1 203 ? 12.257 5.706 -7.528 1.00 97.44 203 VAL A O 1
ATOM 1667 N N . GLU A 1 204 ? 13.763 6.958 -8.613 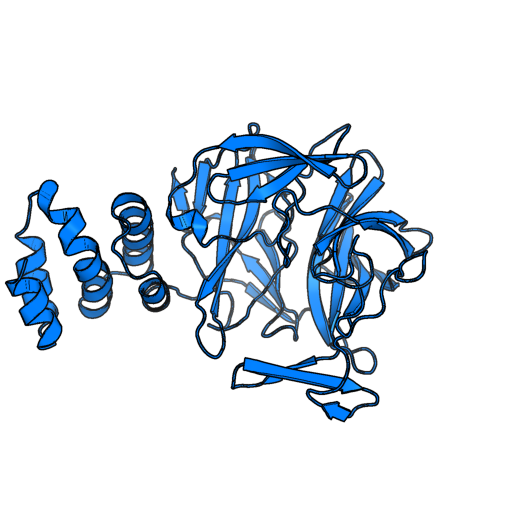1.00 96.19 204 GLU A N 1
ATOM 1668 C CA . GLU A 1 204 ? 12.794 7.633 -9.480 1.00 96.19 204 GLU A CA 1
ATOM 1669 C C . GLU A 1 204 ? 13.231 7.593 -10.930 1.00 96.19 204 GLU A C 1
ATOM 1671 O O . GLU A 1 204 ? 14.328 7.162 -11.266 1.00 96.19 204 GLU A O 1
ATOM 1676 N N . GLY A 1 205 ? 12.364 8.087 -11.797 1.00 95.44 205 GLY A N 1
ATOM 1677 C CA . GLY A 1 205 ? 12.808 8.599 -13.070 1.00 95.44 205 GLY A CA 1
ATOM 1678 C C . GLY A 1 205 ? 11.659 8.835 -14.020 1.00 95.44 205 GLY A C 1
ATOM 1679 O O . GLY A 1 205 ? 10.539 9.142 -13.607 1.00 95.44 205 GLY A O 1
ATOM 1680 N N . VAL A 1 206 ? 11.955 8.726 -15.310 1.00 96.50 206 VAL A N 1
ATOM 1681 C CA . VAL A 1 206 ? 11.020 9.046 -16.391 1.00 96.50 206 VAL A CA 1
ATOM 1682 C C . VAL A 1 206 ? 10.645 7.771 -17.125 1.00 96.50 206 VAL A C 1
ATOM 1684 O O . VAL A 1 206 ? 11.518 6.995 -17.520 1.00 96.50 206 VAL A O 1
ATOM 1687 N N . TYR A 1 207 ? 9.342 7.583 -17.318 1.00 98.19 207 TYR A N 1
ATOM 1688 C CA . TYR A 1 207 ? 8.801 6.584 -18.222 1.00 98.19 207 TYR A CA 1
ATOM 1689 C C . TYR A 1 207 ? 8.478 7.237 -19.566 1.00 98.19 207 TYR A C 1
ATOM 1691 O O . TYR A 1 207 ? 7.605 8.103 -19.661 1.00 98.19 207 TYR A O 1
ATOM 1699 N N . ASP A 1 208 ? 9.188 6.813 -20.605 1.00 97.69 208 ASP A N 1
ATOM 1700 C CA . ASP A 1 208 ? 8.896 7.190 -21.981 1.00 97.69 208 ASP A CA 1
ATOM 1701 C C . ASP A 1 208 ? 7.909 6.182 -22.577 1.00 97.69 208 ASP A C 1
ATOM 1703 O O . ASP A 1 208 ? 8.243 5.021 -22.815 1.00 97.69 208 ASP A O 1
ATOM 1707 N N . ILE A 1 209 ? 6.676 6.638 -22.798 1.00 95.19 209 ILE A N 1
ATOM 1708 C CA . ILE A 1 209 ? 5.585 5.795 -23.286 1.00 95.19 209 ILE A CA 1
ATOM 1709 C C . ILE A 1 209 ? 5.765 5.371 -24.748 1.00 95.19 209 ILE A C 1
ATOM 1711 O O . ILE A 1 209 ? 5.239 4.326 -25.117 1.00 95.19 209 ILE A O 1
ATOM 1715 N N . GLU A 1 210 ? 6.492 6.139 -25.569 1.00 95.25 210 GLU A N 1
ATOM 1716 C CA . GLU A 1 210 ? 6.683 5.822 -26.991 1.00 95.25 210 GLU A CA 1
ATOM 1717 C C . GLU A 1 210 ? 7.758 4.752 -27.185 1.00 95.25 210 GLU A C 1
ATOM 1719 O O . GLU A 1 210 ? 7.603 3.855 -28.011 1.00 95.25 210 GLU A O 1
ATOM 1724 N N . SER A 1 211 ? 8.847 4.831 -26.415 1.00 97.06 211 SER A N 1
ATOM 1725 C CA . SER A 1 211 ? 9.930 3.838 -26.462 1.00 97.06 211 SER A CA 1
ATOM 1726 C C . SER A 1 211 ? 9.765 2.691 -25.458 1.00 97.06 211 SER A C 1
ATOM 1728 O O . SER A 1 211 ? 10.516 1.718 -25.515 1.00 97.06 211 SER A O 1
ATOM 1730 N N . HIS A 1 212 ? 8.796 2.797 -24.544 1.00 97.88 212 HIS A N 1
ATOM 1731 C CA . HIS A 1 212 ? 8.553 1.889 -23.415 1.00 97.88 212 HIS A CA 1
ATOM 1732 C C . HIS A 1 212 ? 9.747 1.755 -22.450 1.00 97.88 212 HIS A C 1
ATOM 1734 O O . HIS A 1 212 ? 9.890 0.754 -21.739 1.00 97.88 212 HIS A O 1
ATOM 1740 N N . GLN A 1 213 ? 10.613 2.771 -22.408 1.00 98.25 213 GLN A N 1
ATOM 1741 C CA . GLN A 1 213 ? 11.833 2.761 -21.605 1.00 98.25 213 GLN A CA 1
ATOM 1742 C C . GLN A 1 213 ? 11.682 3.512 -20.283 1.00 98.25 213 GLN A C 1
ATOM 1744 O O . GLN A 1 213 ? 11.034 4.557 -20.198 1.00 98.25 213 GLN A O 1
ATOM 1749 N N . LEU A 1 214 ? 12.367 3.008 -19.257 1.00 98.56 214 LEU A N 1
ATOM 1750 C CA . LEU A 1 214 ? 12.523 3.658 -17.959 1.00 98.56 214 LEU A CA 1
ATOM 1751 C C . LEU A 1 214 ? 13.942 4.210 -17.829 1.00 98.56 214 LEU A C 1
ATOM 1753 O O . LEU A 1 214 ? 14.913 3.453 -17.849 1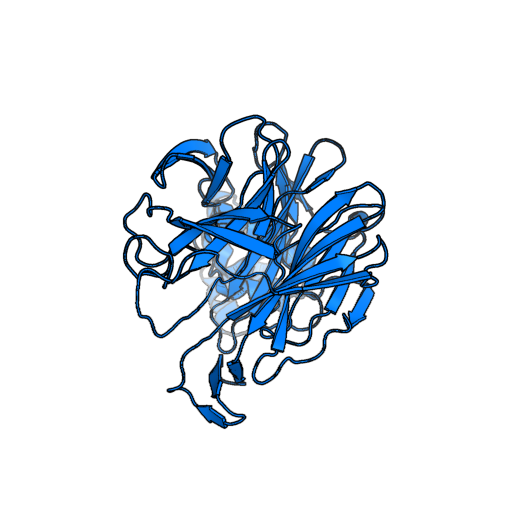.00 98.56 214 LEU A O 1
ATOM 1757 N N . THR A 1 215 ? 14.069 5.524 -17.668 1.00 97.88 215 THR A N 1
ATOM 1758 C CA . THR A 1 215 ? 15.317 6.119 -17.163 1.00 97.88 215 THR A CA 1
ATOM 1759 C C . THR A 1 215 ? 15.254 6.051 -15.647 1.00 97.88 215 THR A C 1
ATOM 1761 O O . THR A 1 215 ? 14.278 6.545 -15.095 1.00 97.88 215 THR A O 1
ATOM 1764 N N . VAL A 1 216 ? 16.231 5.421 -14.993 1.00 97.88 216 VAL A N 1
ATOM 1765 C CA . VAL A 1 216 ? 16.206 5.166 -13.543 1.00 97.88 216 VAL A CA 1
ATOM 1766 C C . VAL A 1 216 ? 17.320 5.953 -12.857 1.00 97.88 216 VAL A C 1
ATOM 1768 O O . VAL A 1 216 ? 18.484 5.841 -13.233 1.00 97.88 216 VAL A O 1
ATOM 1771 N N . GLU A 1 217 ? 16.970 6.709 -11.824 1.00 96.06 217 GLU A N 1
ATOM 1772 C CA . GLU A 1 217 ? 17.875 7.501 -10.999 1.00 96.06 217 GLU A CA 1
ATOM 1773 C C . GLU A 1 217 ? 17.748 7.087 -9.522 1.00 96.06 217 GLU A C 1
ATOM 1775 O O . GLU A 1 217 ? 16.638 7.017 -8.985 1.00 96.06 217 GLU A O 1
ATOM 1780 N N . PRO A 1 218 ? 18.864 6.799 -8.831 1.00 96.38 218 PRO A N 1
ATOM 1781 C CA . PRO A 1 218 ? 18.822 6.388 -7.436 1.00 96.38 218 PRO A CA 1
ATOM 1782 C C . PRO A 1 218 ? 18.497 7.550 -6.493 1.00 96.38 218 PRO A C 1
ATOM 1784 O O . PRO A 1 218 ? 19.041 8.648 -6.630 1.00 96.38 218 PRO A O 1
ATOM 1787 N N . MET A 1 219 ? 17.704 7.274 -5.454 1.00 95.25 219 MET A N 1
ATOM 1788 C CA . MET A 1 219 ? 17.560 8.163 -4.303 1.00 95.25 219 MET A CA 1
ATOM 1789 C C . MET A 1 219 ? 18.438 7.694 -3.143 1.00 95.25 219 MET A C 1
ATOM 1791 O O . MET A 1 219 ? 18.648 6.502 -2.913 1.00 95.25 219 MET A O 1
ATOM 1795 N N . HIS A 1 220 ? 18.960 8.652 -2.391 1.00 93.56 220 HIS A N 1
ATOM 1796 C CA . HIS A 1 220 ? 19.784 8.421 -1.219 1.00 93.56 220 HIS A CA 1
ATOM 1797 C C . HIS A 1 220 ? 18.898 8.449 0.027 1.00 93.56 220 HIS A C 1
ATOM 1799 O O . HIS A 1 220 ? 18.160 9.416 0.236 1.00 93.56 220 HIS A O 1
ATOM 1805 N N . SER A 1 221 ? 19.016 7.432 0.888 1.00 93.69 221 SER A N 1
ATOM 1806 C CA . SER A 1 221 ? 18.365 7.455 2.199 1.00 93.69 221 SER A CA 1
ATOM 1807 C C . SER A 1 221 ? 18.768 8.718 2.974 1.00 93.69 221 SER A C 1
ATOM 1809 O O . SER A 1 221 ? 19.964 8.940 3.196 1.00 93.69 221 SER A O 1
ATOM 1811 N N . PRO A 1 222 ? 17.805 9.522 3.461 1.00 92.50 222 PRO A N 1
ATOM 1812 C CA . PRO A 1 222 ? 18.103 10.697 4.274 1.00 92.50 222 PRO A CA 1
ATOM 1813 C C . PRO A 1 222 ? 18.628 10.329 5.669 1.00 92.50 222 PRO A C 1
ATOM 1815 O O . PRO A 1 222 ? 19.158 11.189 6.368 1.00 92.50 222 PRO A O 1
ATOM 1818 N N . THR A 1 223 ? 18.481 9.067 6.088 1.00 92.69 223 THR A N 1
ATOM 1819 C CA . THR A 1 223 ? 18.869 8.578 7.421 1.00 92.69 223 THR A CA 1
ATOM 1820 C C . THR A 1 223 ? 19.958 7.504 7.388 1.00 92.69 223 THR A C 1
ATOM 1822 O O . THR A 1 223 ? 20.395 7.043 8.441 1.00 92.69 223 THR A O 1
ATOM 1825 N N . GLY A 1 224 ? 20.414 7.097 6.198 1.00 92.69 224 GLY A N 1
ATOM 1826 C CA . GLY A 1 224 ? 21.323 5.961 6.031 1.00 92.69 224 GLY A CA 1
ATOM 1827 C C . GLY A 1 224 ? 20.665 4.600 6.299 1.00 92.69 224 GLY A C 1
ATOM 1828 O O . GLY A 1 224 ? 21.369 3.633 6.588 1.00 92.69 224 GLY A O 1
ATOM 1829 N N . SER A 1 225 ? 19.332 4.510 6.231 1.00 93.88 225 SER A N 1
ATOM 1830 C CA . SER A 1 225 ? 18.593 3.255 6.387 1.00 93.88 225 SER A CA 1
ATOM 1831 C C . SER A 1 225 ? 18.987 2.240 5.315 1.00 93.88 225 SER A C 1
ATOM 1833 O O . SER A 1 225 ? 19.179 2.577 4.148 1.00 93.88 225 SER A O 1
ATOM 1835 N N . HIS A 1 226 ? 19.037 0.963 5.695 1.00 95.50 226 HIS A N 1
ATOM 1836 C CA . HIS A 1 226 ? 19.280 -0.139 4.760 1.00 95.50 226 HIS A CA 1
ATOM 1837 C C . HIS A 1 226 ? 18.053 -0.485 3.909 1.00 95.50 226 HIS A C 1
ATOM 1839 O O . HIS A 1 226 ? 18.174 -1.190 2.905 1.00 95.50 226 HIS A O 1
ATOM 1845 N N . VAL A 1 227 ? 16.875 -0.039 4.342 1.00 96.62 227 VAL A N 1
ATOM 1846 C CA . VAL A 1 227 ? 15.602 -0.288 3.676 1.00 96.62 227 VAL A CA 1
ATOM 1847 C C . VAL A 1 227 ? 14.856 1.032 3.583 1.00 96.62 227 VAL A C 1
ATOM 1849 O O . VAL A 1 227 ? 14.418 1.565 4.602 1.00 96.62 227 VAL A O 1
ATOM 1852 N N . GLU A 1 228 ? 14.707 1.532 2.363 1.00 96.88 228 GLU A N 1
ATOM 1853 C CA . GLU A 1 228 ? 13.785 2.609 2.016 1.00 96.88 228 GLU A CA 1
ATOM 1854 C C . GLU A 1 228 ? 12.719 2.032 1.091 1.00 96.88 228 GLU A C 1
ATOM 1856 O O . GLU A 1 228 ? 13.039 1.451 0.053 1.00 96.88 228 GLU A O 1
ATOM 1861 N N . LYS A 1 229 ? 11.460 2.131 1.522 1.00 96.00 229 LYS A N 1
ATOM 1862 C CA . LYS A 1 229 ? 10.277 1.699 0.772 1.00 96.00 229 LYS A CA 1
ATOM 1863 C C . LYS A 1 229 ? 9.109 2.626 1.087 1.00 96.00 229 LYS A C 1
ATOM 1865 O O . LYS A 1 229 ? 9.019 3.162 2.192 1.00 96.00 229 LYS A O 1
ATOM 1870 N N . ASN A 1 230 ? 8.131 2.647 0.189 1.00 97.00 230 ASN A N 1
ATOM 1871 C CA . ASN A 1 230 ? 6.839 3.314 0.349 1.00 97.00 230 ASN A CA 1
ATOM 1872 C C . ASN A 1 230 ? 6.907 4.848 0.403 1.00 97.00 230 ASN A C 1
ATOM 1874 O O . ASN A 1 230 ? 6.013 5.464 0.994 1.00 97.00 230 ASN A O 1
ATOM 1878 N N . TRP A 1 231 ? 7.916 5.466 -0.214 1.00 96.62 231 TRP A N 1
ATOM 1879 C CA . TRP A 1 231 ? 7.907 6.916 -0.413 1.00 96.62 231 TRP A CA 1
ATOM 1880 C C . TRP A 1 231 ? 6.860 7.275 -1.475 1.00 96.62 231 TRP A C 1
ATOM 1882 O O . TRP A 1 231 ? 6.789 6.644 -2.534 1.00 96.62 231 TRP A O 1
ATOM 1892 N N . ILE A 1 232 ? 6.020 8.275 -1.194 1.00 96.00 232 ILE A N 1
ATOM 1893 C CA . ILE A 1 232 ? 4.871 8.605 -2.054 1.00 96.00 232 ILE A CA 1
ATOM 1894 C C . ILE A 1 232 ? 5.078 9.953 -2.741 1.00 96.00 232 ILE A C 1
ATOM 1896 O O . ILE A 1 232 ? 5.130 10.964 -2.039 1.00 96.00 232 ILE A O 1
ATOM 1900 N N . PRO A 1 233 ? 5.137 10.008 -4.083 1.00 93.31 233 PRO A N 1
ATOM 1901 C CA . PRO A 1 233 ? 5.199 11.276 -4.796 1.00 93.31 233 PRO A CA 1
ATOM 1902 C C . PRO A 1 233 ? 3.886 12.056 -4.632 1.00 93.31 233 PRO A C 1
ATOM 1904 O O . PRO A 1 233 ? 2.783 11.503 -4.707 1.00 93.31 233 PRO A O 1
ATOM 1907 N N . LEU A 1 234 ? 4.006 13.363 -4.407 1.00 86.94 234 LEU A N 1
ATOM 1908 C CA . LEU A 1 234 ? 2.906 14.321 -4.408 1.00 86.94 234 LEU A CA 1
ATOM 1909 C C . LEU A 1 234 ? 2.737 14.867 -5.832 1.00 86.94 234 LEU A C 1
ATOM 1911 O O . LEU A 1 234 ? 3.574 15.603 -6.353 1.00 86.94 234 LEU A O 1
ATOM 1915 N N . ASN A 1 235 ? 1.622 14.497 -6.458 1.00 66.50 235 ASN A N 1
ATOM 1916 C CA . ASN A 1 235 ? 1.328 14.675 -7.884 1.00 66.50 235 ASN A CA 1
ATOM 1917 C C . ASN A 1 235 ? 0.939 16.119 -8.276 1.00 66.50 235 ASN A C 1
ATOM 1919 O O . ASN A 1 235 ? -0.082 16.314 -8.941 1.00 66.50 235 ASN A O 1
ATOM 1923 N N . ARG A 1 236 ? 1.666 17.150 -7.820 1.00 56.81 236 ARG A N 1
ATOM 1924 C CA . ARG A 1 236 ? 1.199 18.546 -7.961 1.00 56.81 236 ARG A CA 1
ATOM 1925 C C . ARG A 1 236 ? 2.243 19.644 -8.176 1.00 56.81 236 ARG A C 1
ATOM 1927 O O . ARG A 1 236 ? 1.905 20.813 -8.012 1.00 56.81 236 ARG A O 1
ATOM 1934 N N . ALA A 1 237 ? 3.464 19.332 -8.593 1.00 44.28 237 ALA A N 1
ATOM 1935 C CA . ALA A 1 237 ? 4.433 20.384 -8.890 1.00 44.28 237 ALA A CA 1
ATOM 1936 C C . ALA A 1 237 ? 4.547 20.648 -10.398 1.00 44.28 237 ALA A C 1
ATOM 1938 O O . ALA A 1 237 ? 4.875 19.750 -11.172 1.00 44.28 237 ALA A O 1
ATOM 1939 N N . TYR A 1 238 ? 4.337 21.910 -10.782 1.00 49.91 238 TYR A N 1
ATOM 1940 C CA . TYR A 1 238 ? 5.253 22.516 -11.741 1.00 49.91 238 TYR A CA 1
ATOM 1941 C C . TYR A 1 238 ? 6.592 22.683 -11.008 1.00 49.91 238 TYR A C 1
ATOM 1943 O O . TYR A 1 238 ? 6.628 23.365 -9.980 1.00 49.91 238 TYR A O 1
ATOM 1951 N N . GLY A 1 239 ? 7.667 22.040 -11.471 1.00 64.00 239 GLY A N 1
ATOM 1952 C CA . GLY A 1 239 ? 8.973 22.054 -10.788 1.00 64.00 239 GLY A CA 1
ATOM 1953 C C . GLY A 1 239 ? 9.325 20.760 -10.040 1.00 64.00 239 GLY A C 1
ATOM 1954 O O . GLY A 1 239 ? 9.023 19.671 -10.513 1.00 64.00 239 GLY A O 1
ATOM 1955 N N . ASP A 1 240 ? 10.045 20.857 -8.914 1.00 69.31 240 ASP A N 1
ATOM 1956 C CA . ASP A 1 240 ? 10.629 19.694 -8.220 1.00 69.31 240 ASP A CA 1
ATOM 1957 C C . ASP A 1 240 ? 9.565 18.743 -7.637 1.00 69.31 240 ASP A C 1
ATOM 1959 O O . ASP A 1 240 ? 8.571 19.174 -7.052 1.00 69.31 240 ASP A O 1
ATOM 1963 N N . SER A 1 241 ? 9.802 17.430 -7.753 1.00 79.00 241 SER A N 1
ATOM 1964 C CA . SER A 1 241 ? 8.925 16.407 -7.176 1.00 79.00 241 SER A CA 1
ATOM 1965 C C . SER A 1 241 ? 8.995 16.457 -5.650 1.00 79.00 241 SER A C 1
ATOM 1967 O O . SER A 1 241 ? 10.080 16.376 -5.066 1.00 79.00 241 SER A O 1
ATOM 1969 N N . LEU A 1 242 ? 7.835 16.558 -5.005 1.00 90.19 242 LEU A N 1
ATOM 1970 C CA . LEU A 1 242 ? 7.700 16.390 -3.562 1.00 90.19 242 LEU A CA 1
ATOM 1971 C C . LEU A 1 242 ? 7.357 14.936 -3.247 1.00 90.19 242 LEU A C 1
ATOM 1973 O O . LEU A 1 242 ? 6.580 14.309 -3.963 1.00 90.19 242 LEU A O 1
ATOM 1977 N N . TYR A 1 243 ? 7.889 14.427 -2.146 1.00 94.69 243 TYR A N 1
ATOM 1978 C CA . TYR A 1 243 ? 7.658 13.074 -1.664 1.00 94.69 243 TYR A CA 1
ATOM 1979 C C . TYR A 1 243 ? 7.265 13.097 -0.194 1.00 94.69 243 TYR A C 1
ATOM 1981 O O . TYR A 1 243 ? 7.891 13.791 0.610 1.00 94.69 243 TYR A O 1
ATOM 1989 N N . ILE A 1 244 ? 6.268 12.292 0.167 1.00 96.62 244 ILE A N 1
ATOM 1990 C CA . ILE A 1 244 ? 6.047 11.882 1.552 1.00 96.62 244 ILE A CA 1
ATOM 1991 C C . ILE A 1 244 ? 7.051 10.779 1.875 1.00 96.62 244 ILE A C 1
ATOM 1993 O O . ILE A 1 244 ? 6.978 9.687 1.310 1.00 96.62 244 ILE A O 1
ATOM 1997 N N . TYR A 1 245 ? 7.962 11.083 2.795 1.00 96.81 245 TYR A N 1
ATOM 1998 C CA . TYR A 1 245 ? 8.985 10.170 3.306 1.00 96.81 245 TYR A CA 1
ATOM 1999 C C . TYR A 1 245 ? 8.499 9.385 4.531 1.00 96.81 245 TYR A C 1
ATOM 2001 O O . TYR A 1 245 ? 8.726 8.184 4.643 1.00 96.81 245 TYR A O 1
ATOM 2009 N N . SER A 1 246 ? 7.795 10.053 5.449 1.00 97.00 246 SER A N 1
ATOM 2010 C CA . SER A 1 246 ? 7.260 9.453 6.678 1.00 97.00 246 SER A CA 1
ATOM 2011 C C . SER A 1 246 ? 5.850 9.959 6.946 1.00 97.00 246 SER A C 1
ATOM 2013 O O . SER A 1 246 ? 5.537 11.096 6.608 1.00 97.00 246 SER A O 1
ATOM 2015 N N . TRP A 1 247 ? 5.018 9.132 7.580 1.00 98.00 247 TRP A N 1
ATOM 2016 C CA . TRP A 1 247 ? 3.650 9.474 7.984 1.00 98.00 247 TRP A CA 1
ATOM 2017 C C . TRP A 1 247 ? 3.533 9.901 9.454 1.00 98.00 247 TRP A C 1
ATOM 2019 O O . TRP A 1 247 ? 2.503 10.458 9.833 1.00 98.00 247 TRP A O 1
ATOM 2029 N N . HIS A 1 248 ? 4.556 9.671 10.288 1.00 97.38 248 HIS A N 1
ATOM 2030 C CA . HIS A 1 248 ? 4.590 10.160 11.672 1.00 97.38 248 HIS A CA 1
ATOM 2031 C C . HIS A 1 248 ? 6.018 10.463 12.180 1.00 97.38 248 HIS A C 1
ATOM 2033 O O . HIS A 1 248 ? 6.790 9.524 12.397 1.00 97.38 248 HIS A O 1
ATOM 2039 N N . PRO A 1 249 ? 6.359 11.747 12.418 1.00 97.06 249 PRO A N 1
ATOM 2040 C CA . PRO A 1 249 ? 5.622 12.912 11.911 1.00 97.06 249 PRO A CA 1
ATOM 2041 C C . PRO A 1 249 ? 5.499 12.844 10.379 1.00 97.06 249 PRO A C 1
ATOM 2043 O O . PRO A 1 249 ? 6.240 12.104 9.727 1.00 97.06 249 PRO A O 1
ATOM 2046 N N . LEU A 1 250 ? 4.537 13.566 9.801 1.00 98.12 250 LEU A N 1
ATOM 2047 C CA . LEU A 1 250 ? 4.403 13.641 8.348 1.00 98.12 250 LEU A CA 1
ATOM 2048 C C . LEU A 1 250 ? 5.580 14.450 7.791 1.00 98.12 250 LEU A C 1
ATOM 2050 O O . LEU A 1 250 ? 5.613 15.670 7.933 1.00 98.12 250 LEU A O 1
ATOM 2054 N N . ILE A 1 251 ? 6.549 13.765 7.183 1.00 97.62 251 ILE A N 1
ATOM 2055 C CA . ILE A 1 251 ? 7.746 14.375 6.596 1.00 97.62 251 ILE A CA 1
ATOM 2056 C C . ILE A 1 251 ? 7.574 14.420 5.087 1.00 97.62 251 ILE A C 1
ATOM 2058 O O . ILE A 1 251 ? 7.452 13.379 4.435 1.00 97.62 251 ILE A O 1
ATOM 2062 N N . ILE A 1 252 ? 7.619 15.631 4.543 1.00 96.00 252 ILE A N 1
ATOM 2063 C CA . ILE A 1 252 ? 7.569 15.900 3.109 1.00 96.00 252 ILE A CA 1
ATOM 2064 C C . ILE A 1 252 ? 8.899 16.521 2.704 1.00 96.00 252 ILE A C 1
ATOM 2066 O O . ILE A 1 252 ? 9.426 17.384 3.410 1.00 96.00 252 ILE A O 1
ATOM 2070 N N . GLY A 1 253 ? 9.444 16.109 1.567 1.00 94.00 253 GLY A N 1
ATOM 2071 C CA . GLY A 1 253 ? 10.692 16.658 1.052 1.00 94.00 253 GLY A CA 1
ATOM 2072 C C . GLY A 1 253 ? 10.803 16.594 -0.457 1.00 94.00 253 GLY A C 1
ATOM 2073 O O . GLY A 1 253 ? 9.995 15.956 -1.125 1.00 94.00 253 GLY A O 1
ATOM 2074 N N . THR A 1 254 ? 11.804 17.285 -0.988 1.00 92.25 254 THR A N 1
ATOM 2075 C CA . THR A 1 254 ? 12.163 17.234 -2.406 1.00 92.25 254 THR A CA 1
ATOM 2076 C C . THR A 1 254 ? 13.346 16.306 -2.614 1.00 92.25 254 THR A C 1
ATOM 2078 O O . THR A 1 254 ? 14.224 16.205 -1.754 1.00 92.25 254 THR A O 1
ATOM 2081 N N . VAL A 1 255 ? 13.397 15.655 -3.772 1.00 89.25 255 VAL A N 1
ATOM 2082 C CA . VAL A 1 255 ? 14.591 14.934 -4.222 1.00 89.25 255 VAL A CA 1
ATOM 2083 C C . VAL A 1 255 ? 15.264 15.759 -5.309 1.00 89.25 255 VAL A C 1
ATOM 2085 O O . VAL A 1 255 ? 14.633 16.160 -6.286 1.00 89.25 255 VAL A O 1
ATOM 2088 N N . LYS A 1 256 ? 16.551 16.062 -5.119 1.00 86.19 256 LYS A N 1
ATOM 2089 C CA . LYS A 1 256 ? 17.367 16.772 -6.110 1.00 86.19 256 LYS A CA 1
ATOM 2090 C C . LYS A 1 256 ? 18.717 16.093 -6.243 1.00 86.19 256 LYS A C 1
ATOM 2092 O O . LYS A 1 256 ? 19.461 16.019 -5.265 1.00 86.19 256 LYS A O 1
ATOM 2097 N N . ASN A 1 257 ? 19.041 15.643 -7.456 1.00 86.25 257 ASN A N 1
ATOM 2098 C CA . ASN A 1 257 ? 20.246 14.860 -7.748 1.00 86.25 257 ASN A CA 1
ATOM 2099 C C . ASN A 1 257 ? 20.367 13.643 -6.808 1.00 86.25 257 ASN A C 1
ATOM 2101 O O . ASN A 1 257 ? 21.410 13.438 -6.189 1.00 86.25 257 ASN A O 1
ATOM 2105 N N . GLY A 1 258 ? 19.260 12.922 -6.605 1.00 89.06 258 GLY A N 1
ATOM 2106 C CA . GLY A 1 258 ? 19.172 11.778 -5.694 1.00 89.06 258 GLY A CA 1
ATOM 2107 C C . GLY A 1 258 ? 19.159 12.115 -4.197 1.00 89.06 258 GLY A C 1
ATOM 2108 O O . GLY A 1 258 ? 18.933 11.228 -3.382 1.00 89.06 258 GLY A O 1
ATOM 2109 N N . ILE A 1 259 ? 19.366 13.370 -3.785 1.00 92.56 259 ILE A N 1
ATOM 2110 C CA . ILE A 1 259 ? 19.414 13.746 -2.364 1.00 92.56 259 ILE A CA 1
ATOM 2111 C C . ILE A 1 259 ? 18.039 14.221 -1.898 1.00 92.56 259 ILE A C 1
ATOM 2113 O O . ILE A 1 259 ? 17.531 15.231 -2.395 1.00 92.56 259 ILE A O 1
ATOM 2117 N N . PHE A 1 260 ? 17.481 13.539 -0.896 1.00 93.62 260 PHE A N 1
ATOM 2118 C CA . PHE A 1 260 ? 16.256 13.961 -0.222 1.00 93.62 260 PHE A CA 1
ATOM 2119 C C . PHE A 1 260 ? 16.527 15.127 0.738 1.00 93.62 260 PHE A C 1
ATOM 2121 O O . PHE A 1 260 ? 17.410 15.062 1.597 1.00 93.62 260 PHE A O 1
ATOM 2128 N N . LYS A 1 261 ? 15.746 16.200 0.616 1.00 93.44 261 LYS A N 1
ATOM 2129 C CA . LYS A 1 261 ? 15.777 17.361 1.508 1.00 93.44 261 LYS A CA 1
ATOM 2130 C C . LYS A 1 261 ? 14.405 17.574 2.115 1.00 93.44 261 LYS A C 1
ATOM 2132 O O . LYS A 1 261 ? 13.433 17.770 1.392 1.00 93.44 261 LYS A O 1
ATOM 2137 N N . ILE A 1 262 ? 14.348 17.583 3.445 1.00 94.38 262 ILE A N 1
ATOM 2138 C CA . ILE A 1 262 ? 13.117 17.875 4.178 1.00 94.38 262 ILE A CA 1
ATOM 2139 C C . ILE A 1 262 ? 12.646 19.285 3.806 1.00 94.38 262 ILE A C 1
ATOM 2141 O O . ILE A 1 262 ? 13.398 20.253 3.913 1.00 94.38 262 ILE A O 1
ATOM 2145 N N . HIS A 1 263 ? 11.399 19.368 3.363 1.00 92.06 263 HIS A N 1
ATOM 2146 C CA . HIS A 1 263 ? 10.687 20.603 3.067 1.00 92.06 263 HIS A CA 1
ATOM 2147 C C . HIS A 1 263 ? 9.786 20.995 4.243 1.00 92.06 263 HIS A C 1
ATOM 2149 O O . HIS A 1 263 ? 9.772 22.152 4.655 1.00 92.06 263 HIS A O 1
ATOM 2155 N N . SER A 1 264 ? 9.055 20.031 4.810 1.00 94.31 264 SER A N 1
ATOM 2156 C CA . SER A 1 264 ? 8.154 20.263 5.939 1.00 94.31 264 SER A CA 1
ATOM 2157 C C . SER A 1 264 ? 8.006 19.029 6.821 1.00 94.31 264 SER A C 1
ATOM 2159 O O . SER A 1 264 ? 8.057 17.894 6.346 1.00 94.31 264 SER A O 1
ATOM 2161 N N . GLU A 1 265 ? 7.759 19.281 8.101 1.00 97.56 265 GLU A N 1
ATOM 2162 C CA . GLU A 1 265 ? 7.400 18.287 9.104 1.00 97.56 265 GLU A CA 1
ATOM 2163 C C . GLU A 1 265 ? 6.083 18.727 9.751 1.00 97.56 265 GLU A C 1
ATOM 2165 O O . GLU A 1 265 ? 5.994 19.826 10.300 1.00 97.56 265 GLU A O 1
ATOM 2170 N N . LEU A 1 266 ? 5.047 17.899 9.633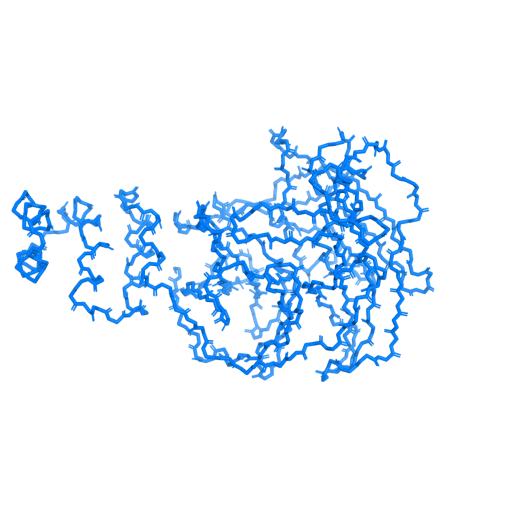 1.00 97.56 266 LEU A N 1
ATOM 2171 C CA . LEU A 1 266 ? 3.695 18.195 10.104 1.00 97.56 266 LEU A CA 1
ATOM 2172 C C . LEU A 1 266 ? 3.256 17.151 11.142 1.00 97.56 266 LEU A C 1
ATOM 2174 O O . LEU A 1 266 ? 3.602 15.969 11.024 1.00 97.56 266 LEU A O 1
ATOM 2178 N N . PRO A 1 267 ? 2.487 17.546 12.170 1.00 97.19 267 PRO A N 1
ATOM 2179 C CA . PRO A 1 267 ? 2.001 16.604 13.164 1.00 97.19 267 PRO A CA 1
ATOM 2180 C C . PRO A 1 267 ? 0.960 15.658 12.557 1.00 97.19 267 PRO A C 1
ATOM 2182 O O . PRO A 1 267 ? 0.115 16.052 11.757 1.00 97.19 267 PRO A O 1
ATOM 2185 N N . THR A 1 268 ? 0.984 14.406 13.000 1.00 97.94 268 THR A N 1
ATOM 2186 C CA . THR A 1 268 ? -0.061 13.409 12.734 1.00 97.94 268 THR A CA 1
ATOM 2187 C C . THR A 1 268 ? -0.389 12.658 14.022 1.00 97.94 268 THR A C 1
ATOM 2189 O O . THR A 1 268 ? 0.446 12.620 14.936 1.00 97.94 268 THR A O 1
ATOM 2192 N N . PRO A 1 269 ? -1.578 12.036 14.135 1.00 97.12 269 PRO A N 1
ATOM 2193 C CA . PRO A 1 269 ? -1.900 11.185 15.277 1.00 97.12 269 PRO A CA 1
ATOM 2194 C C . PRO A 1 269 ? -0.833 10.105 15.481 1.00 97.12 269 PRO A C 1
ATOM 2196 O O . PRO A 1 269 ? -0.353 9.522 14.513 1.00 97.12 269 PRO A O 1
ATOM 2199 N N . HIS A 1 270 ? -0.485 9.779 16.729 1.00 96.88 270 HIS A N 1
ATOM 2200 C CA . HIS A 1 270 ? 0.584 8.809 17.014 1.00 96.88 270 HIS A CA 1
ATOM 2201 C C . HIS A 1 270 ? 0.323 7.407 16.434 1.00 96.88 270 HIS A C 1
ATOM 2203 O O . HIS A 1 270 ? 1.271 6.660 16.205 1.00 96.88 270 HIS A O 1
ATOM 2209 N N . PHE A 1 271 ? -0.926 7.054 16.109 1.00 97.31 271 PHE A N 1
ATOM 2210 C CA . PHE A 1 271 ? -1.234 5.854 15.324 1.00 97.31 271 PHE A CA 1
ATOM 2211 C C . PHE A 1 271 ? -0.515 5.808 13.957 1.00 97.31 271 PHE A C 1
ATOM 2213 O O . PHE A 1 271 ? -0.116 4.730 13.516 1.00 97.31 271 PHE A O 1
ATOM 2220 N N . PHE A 1 272 ? -0.275 6.957 13.312 1.00 98.12 272 PHE A N 1
ATOM 2221 C CA . PHE A 1 272 ? 0.349 7.043 11.984 1.00 98.12 272 PHE A CA 1
ATOM 2222 C C . PHE A 1 272 ? 1.799 6.545 11.943 1.00 98.12 272 PHE A C 1
ATOM 2224 O O . PHE A 1 272 ? 2.330 6.310 10.863 1.00 98.12 272 PHE A O 1
ATOM 2231 N N . ARG A 1 273 ? 2.433 6.283 13.093 1.00 97.25 273 ARG A N 1
ATOM 2232 C CA . ARG A 1 273 ? 3.738 5.600 13.147 1.00 97.25 273 ARG A CA 1
ATOM 2233 C C . ARG A 1 273 ? 3.720 4.188 12.555 1.00 97.25 273 ARG A C 1
ATOM 2235 O O . ARG A 1 273 ? 4.781 3.633 12.288 1.00 97.25 273 ARG A O 1
ATOM 2242 N N . HIS A 1 274 ? 2.531 3.601 12.408 1.00 97.38 274 HIS A N 1
ATOM 2243 C CA . HIS A 1 274 ? 2.312 2.282 11.804 1.00 97.38 274 HIS A CA 1
ATOM 2244 C C . HIS A 1 274 ? 1.846 2.362 10.351 1.00 97.38 274 HIS A C 1
ATOM 2246 O O . HIS A 1 274 ? 1.688 1.328 9.702 1.00 97.38 274 HIS A O 1
ATOM 2252 N N . VAL A 1 275 ? 1.597 3.574 9.852 1.00 98.31 275 VAL A N 1
ATOM 2253 C CA . VAL A 1 275 ? 1.088 3.823 8.507 1.00 98.31 275 VAL A CA 1
ATOM 2254 C C . VAL A 1 275 ? 2.254 3.916 7.530 1.00 98.31 275 VAL A C 1
ATOM 2256 O O . VAL A 1 275 ? 3.264 4.572 7.782 1.00 98.31 275 VAL A O 1
ATOM 2259 N N . ARG A 1 276 ? 2.099 3.245 6.393 1.00 97.94 276 ARG A N 1
ATOM 2260 C CA . ARG A 1 276 ? 3.041 3.222 5.277 1.00 97.94 276 ARG A CA 1
ATOM 2261 C C . ARG A 1 276 ? 2.325 3.671 4.010 1.00 97.94 276 ARG A C 1
ATOM 2263 O O . ARG A 1 276 ? 1.138 3.396 3.823 1.00 97.94 276 ARG A O 1
ATOM 2270 N N . GLY A 1 277 ? 3.056 4.340 3.125 1.00 97.75 277 GLY A N 1
ATOM 2271 C CA . GLY A 1 277 ? 2.524 4.747 1.831 1.00 97.75 277 GLY A CA 1
ATOM 2272 C C . GLY A 1 277 ? 2.094 3.549 0.980 1.00 97.75 277 GLY A C 1
ATOM 2273 O O . GLY A 1 277 ? 2.727 2.496 1.014 1.00 97.75 277 GLY A O 1
ATOM 2274 N N . SER A 1 278 ? 1.020 3.702 0.204 1.00 97.69 278 SER A N 1
ATOM 2275 C CA . SER A 1 278 ? 0.613 2.697 -0.785 1.00 97.69 278 SER A CA 1
ATOM 2276 C C . SER A 1 278 ? 0.554 3.321 -2.172 1.00 97.69 278 SER A C 1
ATOM 2278 O O . SER A 1 278 ? 1.411 3.028 -3.004 1.00 97.69 278 SER A O 1
ATOM 2280 N N . THR A 1 279 ? -0.392 4.231 -2.402 1.00 97.56 279 THR A N 1
ATOM 2281 C CA . THR A 1 279 ? -0.679 4.783 -3.733 1.00 97.56 279 THR A CA 1
ATOM 2282 C C . THR A 1 279 ? -0.225 6.226 -3.860 1.00 97.56 279 THR A C 1
ATOM 2284 O O . THR A 1 279 ? -0.091 6.942 -2.867 1.00 97.56 279 THR A O 1
ATOM 2287 N N . THR A 1 280 ? -0.063 6.692 -5.094 1.00 94.94 280 THR A N 1
ATOM 2288 C CA . THR A 1 280 ? 0.062 8.127 -5.374 1.00 94.94 280 THR A CA 1
ATOM 2289 C C . THR A 1 280 ? -1.225 8.880 -5.027 1.00 94.94 280 THR A C 1
ATOM 2291 O O . THR A 1 280 ? -2.268 8.270 -4.769 1.00 94.94 280 THR A O 1
ATOM 2294 N N . PHE A 1 281 ? -1.158 10.212 -5.046 1.00 93.75 281 PHE A N 1
ATOM 2295 C CA . PHE A 1 281 ? -2.303 11.060 -4.725 1.00 93.75 281 PHE A CA 1
ATOM 2296 C C . PHE A 1 281 ? -3.227 11.316 -5.914 1.00 93.75 281 PHE A C 1
ATOM 2298 O O . PHE A 1 281 ? -2.780 11.630 -7.019 1.00 93.75 281 PHE A O 1
ATOM 2305 N N . VAL A 1 282 ? -4.529 11.275 -5.652 1.00 93.94 282 VAL A N 1
ATOM 2306 C CA . VAL A 1 282 ? -5.576 11.735 -6.567 1.00 93.94 282 VAL A CA 1
ATOM 2307 C C . VAL A 1 282 ? -6.215 12.985 -5.978 1.00 93.94 282 VAL A C 1
ATOM 2309 O O . VAL A 1 282 ? -6.655 12.982 -4.829 1.00 93.94 282 VAL A O 1
ATOM 2312 N N . TYR A 1 283 ? -6.252 14.064 -6.759 1.00 93.00 283 TYR A N 1
ATOM 2313 C CA . TYR A 1 283 ? -6.980 15.268 -6.376 1.00 93.00 283 TYR A CA 1
ATOM 2314 C C . TYR A 1 283 ? -8.464 15.109 -6.698 1.00 93.00 283 TYR A C 1
ATOM 2316 O O . TYR A 1 283 ? -8.820 14.804 -7.837 1.00 93.00 283 TYR A O 1
ATOM 2324 N N . HIS A 1 284 ? -9.314 15.336 -5.706 1.00 93.69 284 HIS A N 1
ATOM 2325 C CA . HIS A 1 284 ? -10.760 15.215 -5.827 1.00 93.69 284 HIS A CA 1
ATOM 2326 C C . HIS A 1 284 ? -11.433 16.160 -4.825 1.00 93.69 284 HIS A C 1
ATOM 2328 O O . HIS A 1 284 ? -10.998 16.252 -3.678 1.00 93.69 284 HIS A O 1
ATOM 2334 N N . ASP A 1 285 ? -12.459 16.895 -5.256 1.00 93.31 285 ASP A N 1
ATOM 2335 C CA . ASP A 1 285 ? -13.267 17.787 -4.409 1.00 93.31 285 ASP A CA 1
ATOM 2336 C C . ASP A 1 285 ? -12.475 18.740 -3.492 1.00 93.31 285 ASP A C 1
ATOM 2338 O O . ASP A 1 285 ? -12.834 18.956 -2.337 1.00 93.31 285 ASP A O 1
ATOM 2342 N N . GLY A 1 286 ? -11.376 19.316 -3.990 1.00 93.88 286 GLY A N 1
ATOM 2343 C CA . GLY A 1 286 ? -10.560 20.265 -3.220 1.00 93.88 286 GLY A CA 1
ATOM 2344 C C . GLY A 1 286 ? -9.492 19.630 -2.323 1.00 93.88 286 GLY A C 1
ATOM 2345 O O . GLY A 1 286 ? -8.769 20.355 -1.644 1.00 93.88 286 GLY A O 1
ATOM 2346 N N . TYR A 1 287 ? -9.363 18.301 -2.319 1.00 95.94 287 TYR A N 1
ATOM 2347 C CA . TYR A 1 287 ? -8.455 17.571 -1.433 1.00 95.94 287 TYR A CA 1
ATOM 2348 C C . TYR A 1 287 ? -7.600 16.553 -2.182 1.00 95.94 287 TYR A C 1
ATOM 2350 O O . TYR A 1 287 ? -7.902 16.145 -3.304 1.00 95.94 287 TYR A O 1
ATOM 2358 N N . LEU A 1 288 ? -6.525 16.121 -1.530 1.00 95.69 288 LEU A N 1
ATOM 2359 C CA . LEU A 1 288 ? -5.638 15.068 -2.006 1.00 95.69 288 LEU A CA 1
ATOM 2360 C C . LEU A 1 288 ? -5.942 13.769 -1.259 1.00 95.69 288 LEU A C 1
ATOM 2362 O O . LEU A 1 288 ? -5.836 13.713 -0.035 1.00 95.69 288 LEU A O 1
ATOM 2366 N N . TYR A 1 289 ? -6.276 12.717 -2.000 1.00 97.50 289 TYR A N 1
ATOM 2367 C CA . TYR A 1 289 ? -6.552 11.393 -1.452 1.00 97.50 289 TYR A CA 1
ATOM 2368 C C . TYR A 1 289 ? -5.456 10.408 -1.833 1.00 97.50 289 TYR A C 1
ATOM 2370 O O . TYR A 1 289 ? -5.011 10.378 -2.979 1.00 97.50 289 TYR A O 1
ATOM 2378 N N . SER A 1 290 ? -5.047 9.574 -0.884 1.00 97.44 290 SER A N 1
ATOM 2379 C CA . SER A 1 290 ? -4.141 8.450 -1.128 1.00 97.44 290 SER A CA 1
ATOM 2380 C C . SER A 1 290 ? -4.573 7.269 -0.273 1.00 97.44 290 SER A C 1
ATOM 2382 O O . SER A 1 290 ? -5.038 7.438 0.858 1.00 97.44 290 SER A O 1
ATOM 2384 N N . MET A 1 291 ? -4.439 6.065 -0.821 1.00 98.38 291 MET A N 1
ATOM 2385 C CA . MET A 1 291 ? -4.541 4.857 -0.026 1.00 98.38 291 MET A CA 1
ATOM 2386 C C . MET A 1 291 ? -3.190 4.608 0.644 1.00 98.38 291 MET A C 1
ATOM 2388 O O . MET A 1 291 ? -2.136 4.587 0.002 1.00 98.38 291 MET A O 1
ATOM 2392 N N . VAL A 1 292 ? -3.237 4.381 1.945 1.00 98.69 292 VAL A N 1
ATOM 2393 C CA . VAL A 1 292 ? -2.111 3.971 2.781 1.00 98.69 292 VAL A CA 1
ATOM 2394 C C . VAL A 1 292 ? -2.427 2.613 3.392 1.00 98.69 292 VAL A C 1
ATOM 2396 O O . VAL A 1 292 ? -3.548 2.111 3.277 1.00 98.69 292 VAL A O 1
ATOM 2399 N N . HIS A 1 293 ? -1.443 1.992 4.030 1.00 98.38 293 HIS A N 1
ATOM 2400 C CA . HIS A 1 293 ? -1.667 0.725 4.710 1.00 98.38 293 HIS A CA 1
ATOM 2401 C C . HIS A 1 293 ? -0.954 0.656 6.055 1.00 98.38 293 HIS A C 1
ATOM 2403 O O . HIS A 1 293 ? 0.047 1.334 6.286 1.00 98.38 293 HIS A O 1
ATOM 2409 N N . CYS A 1 294 ? -1.457 -0.197 6.937 1.00 97.81 294 CYS A N 1
ATOM 2410 C CA . CYS A 1 294 ? -0.762 -0.629 8.138 1.00 97.81 294 CYS A CA 1
ATOM 2411 C C . CYS A 1 294 ? -0.662 -2.159 8.154 1.00 97.81 294 CYS A C 1
ATOM 2413 O O . CYS A 1 294 ? -1.449 -2.860 7.513 1.00 97.81 294 CYS A O 1
ATOM 2415 N N . VAL A 1 295 ? 0.356 -2.682 8.837 1.00 97.12 295 VAL A N 1
ATOM 2416 C CA . VAL A 1 295 ? 0.683 -4.115 8.824 1.00 97.12 295 VAL A CA 1
ATOM 2417 C C . VAL A 1 295 ? 0.606 -4.667 10.237 1.00 97.12 295 VAL A C 1
ATOM 2419 O O . VAL A 1 295 ? 1.098 -4.033 11.168 1.00 97.12 295 VAL A O 1
ATOM 2422 N N . ILE A 1 296 ? 0.019 -5.852 10.395 1.00 96.56 296 ILE A N 1
ATOM 2423 C CA . ILE A 1 296 ? 0.174 -6.687 11.589 1.00 96.56 296 ILE A CA 1
ATOM 2424 C C . ILE A 1 296 ? 1.092 -7.855 11.221 1.00 96.56 296 ILE A C 1
ATOM 2426 O O . ILE A 1 296 ? 0.778 -8.646 10.329 1.00 96.56 296 ILE A O 1
ATOM 2430 N N . GLU A 1 297 ? 2.225 -7.961 11.916 1.00 92.50 297 GLU A N 1
ATOM 2431 C CA . GLU A 1 297 ? 3.288 -8.949 11.669 1.00 92.50 297 GLU A CA 1
ATOM 2432 C C . GLU A 1 297 ? 2.934 -10.341 12.240 1.00 92.50 297 GLU A C 1
ATOM 2434 O O . GLU A 1 297 ? 3.691 -10.941 13.002 1.00 92.50 297 GLU A O 1
ATOM 2439 N N . THR A 1 298 ? 1.747 -10.856 11.906 1.00 92.12 298 THR A N 1
ATOM 2440 C CA . THR A 1 298 ? 1.385 -12.267 12.117 1.00 92.12 298 THR A CA 1
ATOM 2441 C C . THR A 1 298 ? 1.977 -13.152 11.019 1.00 92.12 298 THR A C 1
ATOM 2443 O O . THR A 1 298 ? 2.538 -12.662 10.040 1.00 92.12 298 THR A O 1
ATOM 2446 N N . VAL A 1 299 ? 1.831 -14.471 11.162 1.00 89.50 299 VAL A N 1
ATOM 2447 C CA . VAL A 1 299 ? 2.194 -15.445 10.127 1.00 89.50 299 VAL A CA 1
ATOM 2448 C C . VAL A 1 299 ? 0.921 -16.163 9.657 1.00 89.50 299 VAL A C 1
ATOM 2450 O O . VAL A 1 299 ? 0.387 -16.966 10.425 1.00 89.50 299 VAL A O 1
ATOM 2453 N N . PRO A 1 300 ? 0.404 -15.870 8.446 1.00 87.81 300 PRO A N 1
ATOM 2454 C CA . PRO A 1 300 ? 0.858 -14.841 7.500 1.00 87.81 300 PRO A CA 1
ATOM 2455 C C . PRO A 1 300 ? 0.547 -13.407 7.972 1.00 87.81 300 PRO A C 1
ATOM 2457 O O . PRO A 1 300 ? -0.265 -13.186 8.879 1.00 87.81 300 PRO A O 1
ATOM 2460 N N . ARG A 1 301 ? 1.211 -12.420 7.352 1.00 94.50 301 ARG A N 1
ATOM 2461 C CA . ARG A 1 301 ? 1.000 -10.992 7.643 1.00 94.50 301 ARG A CA 1
ATOM 2462 C C . ARG A 1 301 ? -0.416 -10.564 7.263 1.00 94.50 301 ARG A C 1
ATOM 2464 O O . ARG A 1 301 ? -1.007 -11.112 6.332 1.00 94.50 301 ARG A O 1
ATOM 2471 N N . LYS A 1 302 ? -0.923 -9.534 7.938 1.00 96.19 302 LYS A N 1
ATOM 2472 C CA . LYS A 1 302 ? -2.208 -8.896 7.613 1.00 96.19 302 LYS A CA 1
ATOM 2473 C C . LYS A 1 302 ? -1.976 -7.451 7.218 1.00 96.19 302 LYS A C 1
ATOM 2475 O O . LYS A 1 302 ? -1.314 -6.720 7.957 1.00 96.19 302 LYS A O 1
ATOM 2480 N N . TYR A 1 303 ? -2.492 -7.072 6.056 1.00 97.88 303 TYR A N 1
ATOM 2481 C CA . TYR A 1 303 ? -2.386 -5.723 5.518 1.00 97.88 303 TYR A CA 1
ATOM 2482 C C . TYR A 1 303 ? -3.764 -5.084 5.603 1.00 97.88 303 TYR A C 1
ATOM 2484 O O . TYR A 1 303 ? -4.749 -5.666 5.153 1.00 97.88 303 TYR A O 1
ATOM 2492 N N . TYR A 1 304 ? -3.833 -3.902 6.206 1.00 98.56 304 TYR A N 1
ATOM 2493 C CA . TYR A 1 304 ? -5.069 -3.141 6.286 1.00 98.56 304 TYR A CA 1
ATOM 2494 C C . TYR A 1 304 ? -4.916 -1.820 5.562 1.00 98.56 304 TYR A C 1
ATOM 2496 O O . TYR A 1 304 ? -3.950 -1.091 5.782 1.00 98.56 304 TYR A O 1
ATOM 2504 N N . HIS A 1 305 ? -5.891 -1.517 4.722 1.00 98.62 305 HIS A N 1
ATOM 2505 C CA . HIS A 1 305 ? -5.974 -0.308 3.931 1.00 98.62 305 HIS A CA 1
ATOM 2506 C C . HIS A 1 305 ? -6.652 0.807 4.717 1.00 98.62 305 HIS A C 1
ATOM 2508 O O . HIS A 1 305 ? -7.565 0.568 5.508 1.00 98.62 305 HIS A O 1
ATOM 2514 N N . MET A 1 306 ? -6.207 2.035 4.480 1.00 98.62 306 MET A N 1
ATOM 2515 C CA . MET A 1 306 ? -6.846 3.252 4.961 1.00 98.62 306 MET A CA 1
ATOM 2516 C C . MET A 1 306 ? -6.805 4.287 3.842 1.00 98.62 306 MET A C 1
ATOM 2518 O O . MET A 1 306 ? -5.799 4.408 3.144 1.00 98.62 306 MET A O 1
ATOM 2522 N N . LEU A 1 307 ? -7.867 5.071 3.701 1.00 98.56 307 LEU A N 1
ATOM 2523 C CA . LEU A 1 307 ? -7.856 6.240 2.833 1.00 98.56 307 LEU A CA 1
ATOM 2524 C C . LEU A 1 307 ? -7.509 7.466 3.678 1.00 98.56 307 LEU A C 1
ATOM 2526 O O . LEU A 1 307 ? -8.155 7.713 4.698 1.00 98.56 307 LEU A O 1
ATOM 2530 N N . VAL A 1 308 ? -6.498 8.228 3.266 1.00 98.50 308 VAL A N 1
ATOM 2531 C CA . VAL A 1 308 ? -6.157 9.519 3.879 1.00 98.50 308 VAL A CA 1
ATOM 2532 C C . VAL A 1 308 ? -6.612 10.662 2.990 1.00 98.50 308 VAL A C 1
ATOM 2534 O O . VAL A 1 308 ? -6.635 10.538 1.765 1.00 98.50 308 VAL A O 1
ATOM 2537 N N . LYS A 1 309 ? -6.952 11.779 3.625 1.00 97.81 309 LYS A N 1
ATOM 2538 C CA . LYS A 1 309 ? -7.361 13.027 2.991 1.00 97.81 309 LYS A CA 1
ATOM 2539 C C . LYS A 1 309 ? -6.461 14.150 3.493 1.00 97.81 309 LYS A C 1
ATOM 2541 O O . LYS A 1 309 ? -6.452 14.431 4.694 1.00 97.81 309 LYS A O 1
ATOM 2546 N N . LEU A 1 310 ? -5.719 14.777 2.585 1.00 97.25 310 LEU A N 1
ATOM 2547 C CA . LEU A 1 310 ? -4.901 15.957 2.862 1.00 97.25 310 LEU A CA 1
ATOM 2548 C C . LEU A 1 310 ? -5.527 17.205 2.233 1.00 97.25 310 LEU A C 1
ATOM 2550 O O . LEU A 1 310 ? -6.180 17.117 1.189 1.00 97.25 310 LEU A O 1
ATOM 2554 N N . ASP A 1 311 ? -5.311 18.361 2.852 1.00 95.31 311 ASP A N 1
ATOM 2555 C CA . ASP A 1 311 ? -5.610 19.656 2.237 1.00 95.31 311 ASP A CA 1
ATOM 2556 C C . ASP A 1 311 ? -4.526 20.082 1.229 1.00 95.31 311 ASP A C 1
ATOM 2558 O O . ASP A 1 311 ? -3.544 19.376 0.983 1.00 95.31 311 ASP A O 1
ATOM 2562 N N . GLU A 1 312 ? -4.705 21.253 0.617 1.00 90.69 312 GLU A N 1
ATOM 2563 C CA . GLU A 1 312 ? -3.752 21.795 -0.361 1.00 90.69 312 GLU A CA 1
ATOM 2564 C C . GLU A 1 312 ? -2.422 22.252 0.261 1.00 90.69 312 GLU A C 1
ATOM 2566 O O . GLU A 1 312 ? -1.450 22.449 -0.465 1.00 90.69 312 GLU A O 1
ATOM 2571 N N . SER A 1 313 ? -2.358 22.374 1.591 1.00 91.69 313 SER A N 1
ATOM 2572 C CA . SER A 1 313 ? -1.118 22.598 2.350 1.00 91.69 313 SER A CA 1
ATOM 2573 C C . SER A 1 313 ? -0.473 21.282 2.804 1.00 91.69 313 SER A C 1
ATOM 2575 O O . SER A 1 313 ? 0.459 21.297 3.609 1.00 91.69 313 SER A O 1
ATOM 2577 N N . TYR A 1 314 ? -0.963 20.145 2.298 1.00 93.50 314 TYR A N 1
ATOM 2578 C CA . TYR A 1 314 ? -0.533 18.787 2.629 1.00 93.50 314 TYR A CA 1
ATOM 2579 C C . TYR A 1 314 ? -0.757 18.374 4.091 1.00 93.50 314 TYR A C 1
ATOM 2581 O O . TYR A 1 314 ? -0.208 17.363 4.533 1.00 93.50 314 TYR A O 1
ATOM 2589 N N . SER A 1 315 ? -1.577 19.106 4.846 1.00 95.75 315 SER A N 1
ATOM 2590 C CA . SER A 1 315 ? -1.923 18.734 6.219 1.00 95.75 315 SER A CA 1
ATOM 2591 C C . SER A 1 315 ? -2.990 17.644 6.226 1.00 95.75 315 SER A C 1
ATOM 2593 O O . SER A 1 315 ? -3.907 17.646 5.404 1.00 95.75 315 SER A O 1
ATOM 2595 N N . LEU A 1 316 ? -2.871 16.692 7.155 1.00 98.00 316 LEU A N 1
ATOM 2596 C CA . LEU A 1 316 ? -3.839 15.608 7.316 1.00 98.00 316 LEU A CA 1
ATOM 2597 C C . LEU A 1 316 ? -5.164 16.155 7.862 1.00 98.00 316 LEU A C 1
ATOM 2599 O O . LEU A 1 316 ? -5.208 16.656 8.979 1.00 98.00 316 LEU A O 1
ATOM 2603 N N . VAL A 1 317 ? -6.237 16.018 7.081 1.00 98.19 317 VAL A N 1
ATOM 2604 C CA . VAL A 1 317 ? -7.589 16.494 7.425 1.00 98.19 317 VAL A CA 1
ATOM 2605 C C . VAL A 1 317 ? -8.411 15.379 8.061 1.00 98.19 317 VAL A C 1
ATOM 2607 O O . VAL A 1 317 ? -9.074 15.567 9.079 1.00 98.19 317 VAL A O 1
ATOM 2610 N N . SER A 1 318 ? -8.396 14.202 7.439 1.00 98.19 318 SER A N 1
ATOM 2611 C CA . SER A 1 318 ? -9.128 13.035 7.920 1.00 98.19 318 SER A CA 1
ATOM 2612 C C . SER A 1 318 ? -8.542 11.749 7.354 1.00 98.19 318 SER A C 1
ATOM 2614 O O . SER A 1 318 ? -7.809 11.746 6.361 1.00 98.19 318 SER A O 1
ATOM 2616 N N . TYR A 1 319 ? -8.889 10.630 7.974 1.00 98.69 319 TYR A N 1
ATOM 2617 C CA . TYR A 1 319 ? -8.509 9.298 7.519 1.00 98.69 319 TYR A CA 1
ATOM 2618 C C . TYR A 1 319 ? -9.583 8.282 7.888 1.00 98.69 319 TYR A C 1
ATOM 2620 O O . TYR A 1 319 ? -10.344 8.489 8.830 1.00 98.69 319 TYR A O 1
ATOM 2628 N N . THR A 1 320 ? -9.678 7.186 7.149 1.00 98.62 320 THR A N 1
ATOM 2629 C CA . THR A 1 320 ? -10.652 6.134 7.459 1.00 98.62 320 THR A CA 1
ATOM 2630 C C . THR A 1 320 ? -10.132 5.193 8.540 1.00 98.62 320 THR A C 1
ATOM 2632 O O . THR A 1 320 ? -8.923 5.035 8.713 1.00 98.62 320 THR A O 1
ATOM 2635 N N . ILE A 1 321 ? -11.037 4.493 9.225 1.00 98.31 321 ILE A N 1
ATOM 2636 C CA . ILE A 1 321 ? -10.649 3.279 9.960 1.00 98.31 321 ILE A CA 1
ATOM 2637 C C . ILE A 1 321 ? -10.023 2.246 8.998 1.00 98.31 321 ILE A C 1
ATOM 2639 O O . ILE A 1 321 ? -10.351 2.259 7.808 1.00 98.31 321 ILE A O 1
ATOM 2643 N N . PRO A 1 322 ? -9.136 1.356 9.480 1.00 98.44 322 PRO A N 1
ATOM 2644 C CA . PRO A 1 322 ? -8.547 0.307 8.657 1.00 98.44 322 PRO A CA 1
ATOM 2645 C C . PRO A 1 322 ? -9.572 -0.747 8.226 1.00 98.44 322 PRO A C 1
ATOM 2647 O O . PRO A 1 322 ? -10.470 -1.100 8.995 1.00 98.44 322 PRO A O 1
ATOM 2650 N N . TYR A 1 323 ? -9.393 -1.279 7.018 1.00 98.38 323 TYR A N 1
ATOM 2651 C CA . TYR A 1 323 ? -10.208 -2.344 6.425 1.00 98.38 323 TYR A CA 1
ATOM 2652 C C . TYR A 1 323 ? -9.374 -3.259 5.514 1.00 98.38 323 TYR A C 1
ATOM 2654 O O . TYR A 1 323 ? -8.257 -2.920 5.130 1.00 98.38 323 TYR A O 1
ATOM 2662 N N . TYR A 1 324 ? -9.919 -4.421 5.155 1.00 97.94 324 TYR A N 1
ATOM 2663 C CA . TYR A 1 324 ? -9.440 -5.243 4.031 1.00 97.94 324 TYR A CA 1
ATOM 2664 C C . TYR A 1 324 ? -10.549 -5.372 2.977 1.00 97.94 324 TYR A C 1
ATOM 2666 O O . TYR A 1 324 ? -11.703 -5.050 3.261 1.00 97.94 324 TYR A O 1
ATOM 2674 N N . PHE A 1 325 ? -10.231 -5.805 1.763 1.00 97.00 325 PHE A N 1
ATOM 2675 C CA . PHE A 1 325 ? -11.198 -5.922 0.672 1.00 97.00 325 PHE A CA 1
ATOM 2676 C C . PHE A 1 325 ? -11.895 -7.281 0.673 1.00 97.00 325 PHE A C 1
ATOM 2678 O O . PHE A 1 325 ? -13.122 -7.336 0.753 1.00 97.00 325 PHE A O 1
ATOM 2685 N N . VAL A 1 326 ? -11.134 -8.379 0.611 1.00 95.69 326 VAL A N 1
ATOM 2686 C CA . VAL A 1 326 ? -11.693 -9.732 0.432 1.00 95.69 326 VAL A CA 1
ATOM 2687 C C . VAL A 1 326 ? -11.354 -10.625 1.609 1.00 95.69 326 VAL A C 1
ATOM 2689 O O . VAL A 1 326 ? -12.241 -11.178 2.265 1.00 95.69 326 VAL A O 1
ATOM 2692 N N . LYS A 1 327 ? -10.063 -10.783 1.885 1.00 94.00 327 LYS A N 1
ATOM 2693 C CA . LYS A 1 327 ? -9.540 -11.724 2.869 1.00 94.00 327 LYS A CA 1
ATOM 2694 C C . LYS A 1 327 ? -8.596 -11.013 3.823 1.00 94.00 327 LYS A C 1
ATOM 2696 O O . LYS A 1 327 ? -7.826 -10.136 3.454 1.00 94.00 327 LYS A O 1
ATOM 2701 N N . ASN A 1 328 ? -8.614 -11.458 5.075 1.00 94.88 328 ASN A N 1
ATOM 2702 C CA . ASN A 1 328 ? -7.753 -10.918 6.120 1.00 94.88 328 ASN A CA 1
ATOM 2703 C C . ASN A 1 328 ? -6.323 -11.499 6.036 1.00 94.88 328 ASN A C 1
ATOM 2705 O O . ASN A 1 328 ? -5.914 -12.284 6.895 1.00 94.88 328 ASN A O 1
ATOM 2709 N N . HIS A 1 329 ? -5.598 -11.159 4.970 1.00 94.19 329 HIS A N 1
ATOM 2710 C CA . HIS A 1 329 ? -4.196 -11.517 4.728 1.00 94.19 329 HIS A CA 1
ATOM 2711 C C . HIS A 1 329 ? -3.473 -10.378 3.991 1.00 94.19 329 HIS A C 1
ATOM 2713 O O . HIS A 1 329 ? -3.808 -9.210 4.187 1.00 94.19 329 HIS A O 1
ATOM 2719 N N . ILE A 1 330 ? -2.460 -10.681 3.175 1.00 96.44 330 ILE A N 1
ATOM 2720 C CA . ILE A 1 330 ? -1.785 -9.673 2.358 1.00 96.44 330 ILE A CA 1
ATOM 2721 C C . ILE A 1 330 ? -2.710 -9.302 1.199 1.00 96.44 330 ILE A C 1
ATOM 2723 O O . ILE A 1 330 ? -2.992 -10.129 0.331 1.00 96.44 330 ILE A O 1
ATOM 2727 N N . GLU A 1 331 ? -3.185 -8.066 1.207 1.00 97.06 331 GLU A N 1
ATOM 2728 C CA . GLU A 1 331 ? -3.798 -7.391 0.070 1.00 97.06 331 GLU A CA 1
ATOM 2729 C C . GLU A 1 331 ? -3.032 -6.084 -0.146 1.00 97.06 331 GLU A C 1
ATOM 2731 O O . GLU A 1 331 ? -2.669 -5.401 0.817 1.00 97.06 331 GLU A O 1
ATOM 2736 N N . TYR A 1 332 ? -2.699 -5.760 -1.395 1.00 97.50 332 TYR A N 1
ATOM 2737 C CA . TYR A 1 332 ? -1.856 -4.599 -1.681 1.00 97.50 332 TYR A CA 1
ATOM 2738 C C . TYR A 1 332 ? -2.298 -3.876 -2.944 1.00 97.50 332 TYR A C 1
ATOM 2740 O O . TYR A 1 332 ? -2.654 -4.510 -3.929 1.00 97.50 332 TYR A O 1
ATOM 2748 N N . THR A 1 333 ? -2.259 -2.544 -2.928 1.00 97.50 333 THR A N 1
ATOM 2749 C CA . THR A 1 333 ? -2.580 -1.691 -4.080 1.00 97.50 333 THR A CA 1
ATOM 2750 C C . THR A 1 333 ? -1.589 -0.536 -4.195 1.00 97.50 333 THR A C 1
ATOM 2752 O O . THR A 1 333 ? -1.162 0.024 -3.182 1.00 97.50 333 THR A O 1
ATOM 2755 N N . VAL A 1 334 ? -1.223 -0.176 -5.428 1.00 96.88 334 VAL A N 1
ATOM 2756 C CA . VAL A 1 334 ? -0.233 0.875 -5.745 1.00 96.88 334 VAL A CA 1
ATOM 2757 C C . VAL A 1 334 ? -0.874 2.049 -6.508 1.00 96.88 334 VAL A C 1
ATOM 2759 O O . VAL A 1 334 ? -0.241 3.080 -6.739 1.00 96.88 334 VAL A O 1
ATOM 2762 N N . GLY A 1 335 ? -2.170 1.967 -6.824 1.00 97.00 335 GLY A N 1
ATOM 2763 C CA . GLY A 1 335 ? -2.915 3.038 -7.476 1.00 97.00 335 GLY A CA 1
ATOM 2764 C C . GLY A 1 335 ? -4.391 3.061 -7.096 1.00 97.00 335 GLY A C 1
ATOM 2765 O O . GLY A 1 335 ? -5.013 2.022 -6.877 1.00 97.00 335 GLY A O 1
ATOM 2766 N N . ILE A 1 336 ? -4.947 4.269 -7.055 1.00 97.69 336 ILE A N 1
ATOM 2767 C CA . ILE A 1 336 ? -6.387 4.513 -6.978 1.00 97.69 336 ILE A CA 1
ATOM 2768 C C . ILE A 1 336 ? -6.804 5.443 -8.117 1.00 97.69 336 ILE A C 1
ATOM 2770 O O . ILE A 1 336 ? -6.001 6.232 -8.614 1.00 97.69 336 ILE A O 1
ATOM 2774 N N . ASP A 1 337 ? -8.073 5.379 -8.485 1.00 96.81 337 ASP A N 1
ATOM 2775 C CA . ASP A 1 337 ? -8.760 6.356 -9.318 1.00 96.81 337 ASP A CA 1
ATOM 2776 C C . ASP A 1 337 ? -10.057 6.778 -8.623 1.00 96.81 337 ASP A C 1
ATOM 2778 O O . ASP A 1 337 ? -10.739 5.944 -8.025 1.00 96.81 337 ASP A O 1
ATOM 2782 N N . ILE A 1 338 ? -10.393 8.067 -8.680 1.00 96.06 338 ILE A N 1
ATOM 2783 C CA . ILE A 1 338 ? -11.584 8.611 -8.020 1.00 96.06 338 ILE A CA 1
ATOM 2784 C C . ILE A 1 338 ? -12.451 9.311 -9.065 1.00 96.06 338 ILE A C 1
ATOM 2786 O O . ILE A 1 338 ? -12.047 10.309 -9.663 1.00 96.06 338 ILE A O 1
ATOM 2790 N N . GLY A 1 339 ? -13.645 8.759 -9.277 1.00 92.50 339 GLY A N 1
ATOM 2791 C CA . GLY A 1 339 ? -14.720 9.338 -10.081 1.00 92.50 339 GLY A CA 1
ATOM 2792 C C . GLY A 1 339 ? -16.013 9.363 -9.269 1.00 92.50 339 GLY A C 1
ATOM 2793 O O . GLY A 1 339 ? -16.029 9.866 -8.153 1.00 92.50 339 GLY A O 1
ATOM 2794 N N . SER A 1 340 ? -17.088 8.768 -9.792 1.00 93.25 340 SER A N 1
ATOM 2795 C CA . SER A 1 340 ? -18.305 8.506 -9.001 1.00 93.25 340 SER A CA 1
ATOM 2796 C C . SER A 1 340 ? -18.104 7.448 -7.910 1.00 93.25 340 SER A C 1
ATOM 2798 O O . SER A 1 340 ? -18.868 7.386 -6.955 1.00 93.25 340 SER A O 1
ATOM 2800 N N . LYS A 1 341 ? -17.080 6.607 -8.069 1.00 96.56 341 LYS A N 1
ATOM 2801 C CA . LYS A 1 341 ? -16.611 5.620 -7.098 1.00 96.56 341 LYS A CA 1
ATOM 2802 C C . LYS A 1 341 ? -15.100 5.740 -6.956 1.00 96.56 341 LYS A C 1
ATOM 2804 O O . LYS A 1 341 ? -14.419 6.171 -7.893 1.00 96.56 341 LYS A O 1
ATOM 2809 N N . LEU A 1 342 ? -14.580 5.295 -5.818 1.00 97.75 342 LEU A N 1
ATOM 2810 C CA . LEU A 1 342 ? -13.159 5.011 -5.668 1.00 97.75 342 LEU A CA 1
ATOM 2811 C C . LEU A 1 342 ? -12.882 3.627 -6.254 1.00 97.75 342 LEU A C 1
ATOM 2813 O O . LEU A 1 342 ? -13.558 2.657 -5.910 1.00 97.75 342 LEU A O 1
ATOM 2817 N N . ARG A 1 343 ? -11.896 3.538 -7.143 1.00 98.19 343 ARG A N 1
ATOM 2818 C CA . ARG A 1 343 ? -11.522 2.304 -7.836 1.00 98.19 343 ARG A CA 1
ATOM 2819 C C . ARG A 1 343 ? -10.043 2.018 -7.653 1.00 98.19 343 ARG A C 1
ATOM 2821 O O . ARG A 1 343 ? -9.227 2.936 -7.693 1.00 98.19 343 ARG A O 1
ATOM 2828 N N . CYS A 1 344 ? -9.684 0.759 -7.462 1.00 98.19 344 CYS A N 1
ATOM 2829 C CA . CYS A 1 344 ? -8.289 0.334 -7.402 1.00 98.19 344 CYS A CA 1
ATOM 2830 C C . CYS A 1 344 ? -8.141 -1.112 -7.872 1.00 98.19 344 CYS A C 1
ATOM 2832 O O . CYS A 1 344 ? -9.113 -1.866 -7.884 1.00 98.19 344 CYS A O 1
ATOM 2834 N N . ILE A 1 345 ? -6.924 -1.503 -8.249 1.00 98.31 345 ILE A N 1
ATOM 2835 C CA . ILE A 1 345 ? -6.601 -2.904 -8.523 1.00 98.31 345 ILE A CA 1
ATOM 2836 C C . ILE A 1 345 ? -5.637 -3.380 -7.443 1.00 98.31 345 ILE A C 1
ATOM 2838 O O . ILE A 1 345 ? -4.517 -2.870 -7.332 1.00 98.31 345 ILE A O 1
ATOM 2842 N N . ALA A 1 346 ? -6.085 -4.343 -6.642 1.00 98.00 346 ALA A N 1
ATOM 2843 C CA . ALA A 1 346 ? -5.295 -4.921 -5.564 1.00 98.00 346 ALA A CA 1
ATOM 2844 C C . ALA A 1 346 ? -4.886 -6.359 -5.892 1.00 98.00 346 ALA A C 1
ATOM 2846 O O . ALA A 1 346 ? -5.652 -7.093 -6.511 1.00 98.00 346 ALA A O 1
ATOM 2847 N N . SER A 1 347 ? -3.698 -6.772 -5.458 1.00 97.62 347 SER A N 1
ATOM 2848 C CA . SER A 1 347 ? -3.293 -8.181 -5.439 1.00 97.62 347 SER A CA 1
ATOM 2849 C C . SER A 1 347 ? -3.701 -8.846 -4.130 1.00 97.62 347 SER A C 1
ATOM 2851 O O . SER A 1 347 ? -3.799 -8.191 -3.092 1.00 97.62 347 SER A O 1
ATOM 2853 N N . GLN A 1 348 ? -3.867 -10.165 -4.170 1.00 96.75 348 GLN A N 1
ATOM 2854 C CA . GLN A 1 348 ? -4.036 -11.030 -3.005 1.00 96.75 348 GLN A CA 1
ATOM 2855 C C . GLN A 1 348 ? -2.788 -11.909 -2.870 1.00 96.75 348 GLN A C 1
ATOM 2857 O O . GLN A 1 348 ? -2.479 -12.676 -3.775 1.00 96.75 348 GLN A O 1
ATOM 2862 N N . ASN A 1 349 ? -2.047 -11.790 -1.764 1.00 96.31 349 ASN A N 1
ATOM 2863 C CA . ASN A 1 349 ? -0.757 -12.471 -1.550 1.00 96.31 349 ASN A CA 1
ATOM 2864 C C . ASN A 1 349 ? 0.207 -12.340 -2.749 1.00 96.31 349 ASN A C 1
ATOM 2866 O O . ASN A 1 349 ? 0.830 -13.315 -3.165 1.00 96.31 349 ASN A O 1
ATOM 2870 N N . ASP A 1 350 ? 0.301 -11.128 -3.306 1.00 96.06 350 ASP A N 1
ATOM 2871 C CA . ASP A 1 350 ? 1.109 -10.801 -4.491 1.00 96.06 350 ASP A CA 1
ATOM 2872 C C . ASP A 1 350 ? 0.783 -11.631 -5.743 1.00 96.06 350 ASP A C 1
ATOM 2874 O O . ASP A 1 350 ? 1.659 -11.949 -6.544 1.00 96.06 350 ASP A O 1
ATOM 2878 N N . CYS A 1 351 ? -0.493 -11.956 -5.938 1.00 96.25 351 CYS A N 1
ATOM 2879 C CA . CYS A 1 351 ? -1.014 -12.527 -7.175 1.00 96.25 351 CYS A CA 1
ATOM 2880 C C . CYS A 1 351 ? -2.491 -12.155 -7.378 1.00 96.25 351 CYS A C 1
ATOM 2882 O O . CYS A 1 351 ? -3.030 -11.335 -6.630 1.00 96.25 351 CYS A O 1
ATOM 2884 N N . ASP A 1 352 ? -3.118 -12.741 -8.400 1.00 96.12 352 ASP A N 1
ATOM 2885 C CA . ASP A 1 352 ? -4.563 -12.721 -8.651 1.00 96.12 352 ASP A CA 1
ATOM 2886 C C . ASP A 1 352 ? -5.201 -11.330 -8.489 1.00 96.12 352 ASP A C 1
ATOM 2888 O O . ASP A 1 352 ? -6.018 -11.113 -7.583 1.00 96.12 352 ASP A O 1
ATOM 2892 N N . PRO A 1 353 ? -4.806 -10.358 -9.335 1.00 97.62 353 PRO A N 1
ATOM 2893 C CA . PRO A 1 353 ? -5.272 -8.991 -9.210 1.00 97.62 353 PRO A CA 1
ATOM 2894 C C . PRO A 1 353 ? -6.788 -8.900 -9.388 1.00 97.62 353 PRO A C 1
ATOM 2896 O O . PRO A 1 353 ? -7.389 -9.505 -10.279 1.00 97.62 353 PRO A O 1
ATOM 2899 N N . ILE A 1 354 ? -7.404 -8.091 -8.536 1.00 97.94 354 ILE A N 1
ATOM 2900 C CA . ILE A 1 354 ? -8.840 -7.834 -8.510 1.00 97.94 354 ILE A CA 1
ATOM 2901 C C . ILE A 1 354 ? -9.096 -6.340 -8.647 1.00 97.94 354 ILE A C 1
ATOM 2903 O O . ILE A 1 354 ? -8.449 -5.527 -7.991 1.00 97.94 354 ILE A O 1
ATOM 2907 N N . LEU A 1 355 ? -10.061 -5.979 -9.489 1.00 98.25 355 LEU A N 1
ATOM 2908 C CA . LEU A 1 355 ? -10.590 -4.625 -9.554 1.00 98.25 355 LEU A CA 1
ATOM 2909 C C . LEU A 1 355 ? -11.662 -4.467 -8.477 1.00 98.25 355 LEU A C 1
ATOM 2911 O O . LEU A 1 355 ? -12.623 -5.239 -8.418 1.00 98.25 355 LEU A O 1
ATOM 2915 N N . ILE A 1 356 ? -11.474 -3.450 -7.650 1.00 98.19 356 ILE A N 1
ATOM 2916 C CA . ILE A 1 356 ? -12.316 -3.099 -6.516 1.00 98.19 356 ILE A CA 1
ATOM 2917 C C . ILE A 1 356 ? -12.958 -1.746 -6.798 1.00 98.19 356 ILE A C 1
ATOM 2919 O O . ILE A 1 356 ? -12.276 -0.802 -7.201 1.00 98.19 356 ILE A O 1
ATOM 2923 N N . GLU A 1 357 ? -14.258 -1.640 -6.539 1.00 98.19 357 GLU A N 1
ATOM 2924 C CA . GLU A 1 357 ? -15.003 -0.384 -6.582 1.00 98.19 357 GLU A CA 1
ATOM 2925 C C . GLU A 1 357 ? -15.720 -0.142 -5.250 1.00 98.19 357 GLU A C 1
ATOM 2927 O O . GLU A 1 357 ? -16.425 -1.017 -4.737 1.00 98.19 357 GLU A O 1
ATOM 2932 N N . MET A 1 358 ? -15.554 1.062 -4.710 1.00 97.50 358 MET A N 1
ATOM 2933 C CA . MET A 1 358 ? -16.038 1.475 -3.395 1.00 97.50 358 MET A CA 1
ATOM 2934 C C . MET A 1 358 ? -16.824 2.778 -3.494 1.00 97.50 358 MET A C 1
ATOM 2936 O O . MET A 1 358 ? -16.422 3.698 -4.213 1.00 97.50 358 MET A O 1
ATOM 2940 N N . ASP A 1 359 ? -17.913 2.873 -2.735 1.00 96.75 359 ASP A N 1
ATOM 2941 C CA . ASP A 1 359 ? -18.562 4.154 -2.474 1.00 96.75 359 ASP A CA 1
ATOM 2942 C C . ASP A 1 359 ? -17.816 4.865 -1.338 1.00 96.75 359 ASP A C 1
ATOM 2944 O O . ASP A 1 359 ? -17.622 4.312 -0.253 1.00 96.75 359 ASP A O 1
ATOM 2948 N N . MET A 1 360 ? -17.360 6.094 -1.586 1.00 95.25 360 MET A N 1
ATOM 2949 C CA . MET A 1 360 ? -16.665 6.873 -0.561 1.00 95.25 360 MET A CA 1
ATOM 2950 C C . MET A 1 360 ? -17.594 7.305 0.581 1.00 95.25 360 MET A C 1
ATOM 2952 O O . MET A 1 360 ? -17.099 7.580 1.677 1.00 95.25 360 MET A O 1
ATOM 2956 N N . GLY A 1 361 ? -18.911 7.347 0.350 1.00 95.31 361 GLY A N 1
ATOM 2957 C CA . GLY A 1 361 ? -19.922 7.648 1.365 1.00 95.31 361 GLY A CA 1
ATOM 2958 C C . GLY A 1 361 ? -20.069 6.559 2.430 1.00 95.31 361 GLY A C 1
ATOM 2959 O O . GLY A 1 361 ? -20.444 6.866 3.560 1.00 95.31 361 GLY A O 1
ATOM 2960 N N . ASP A 1 362 ? -19.696 5.318 2.109 1.00 95.56 362 ASP A N 1
ATOM 2961 C CA . ASP A 1 362 ? -19.744 4.182 3.039 1.00 95.56 362 ASP A CA 1
ATOM 2962 C C . ASP A 1 362 ? -18.488 4.088 3.929 1.00 95.56 362 ASP A C 1
ATOM 2964 O O . ASP A 1 362 ? -18.435 3.307 4.886 1.00 95.56 362 ASP A O 1
ATOM 2968 N N . LEU A 1 363 ? -17.452 4.884 3.639 1.00 95.75 363 LEU A N 1
ATOM 2969 C CA . LEU A 1 363 ? -16.224 4.916 4.429 1.00 95.75 363 LEU A CA 1
ATOM 2970 C C . LEU A 1 363 ? -16.458 5.607 5.776 1.00 95.75 363 LEU A C 1
ATOM 2972 O O . LEU A 1 363 ? -16.971 6.722 5.861 1.00 95.75 363 LEU A O 1
ATOM 2976 N N . LYS A 1 364 ? -15.986 4.975 6.855 1.00 96.62 364 LYS A N 1
ATOM 2977 C CA . LYS A 1 364 ? -16.018 5.571 8.193 1.00 96.62 364 LYS A CA 1
ATOM 2978 C C . LYS A 1 364 ? -14.758 6.398 8.447 1.00 96.62 364 LYS A C 1
ATOM 2980 O O . LYS A 1 364 ? -13.674 5.843 8.636 1.00 96.62 364 LYS A O 1
ATOM 2985 N N . TRP A 1 365 ? -14.930 7.716 8.477 1.00 97.38 365 TRP A N 1
ATOM 2986 C CA . TRP A 1 365 ? -13.870 8.707 8.657 1.00 97.38 365 TRP A CA 1
ATOM 2987 C C . TRP A 1 365 ? -13.636 9.086 10.125 1.00 97.38 365 TRP A C 1
ATOM 2989 O O . TRP A 1 365 ? -14.564 9.127 10.932 1.00 97.38 365 TRP A O 1
ATOM 2999 N N . ILE A 1 366 ? -12.385 9.411 10.436 1.00 97.62 366 ILE A N 1
ATOM 3000 C CA . ILE A 1 366 ? -11.922 10.066 11.657 1.00 97.62 366 ILE A CA 1
ATOM 3001 C C . ILE A 1 366 ? -11.314 11.404 11.232 1.00 97.62 366 ILE A C 1
ATOM 3003 O O . ILE A 1 366 ? -10.394 11.434 10.410 1.00 97.62 366 ILE A O 1
ATOM 3007 N N . SER A 1 367 ? -11.846 12.501 11.765 1.00 96.31 367 SER A N 1
ATOM 3008 C CA . SER A 1 367 ? -11.285 13.842 11.573 1.00 96.31 367 SER A CA 1
ATOM 3009 C C . SER A 1 367 ? -10.080 14.051 12.488 1.00 96.31 367 SER A C 1
ATOM 3011 O O . SER A 1 367 ? -10.055 13.507 13.596 1.00 96.31 367 SER A O 1
ATOM 3013 N N . VAL A 1 368 ? -9.094 14.811 12.014 1.00 91.50 368 VAL A N 1
ATOM 3014 C CA . VAL A 1 368 ? -7.903 15.193 12.790 1.00 91.50 368 VAL A CA 1
ATOM 3015 C C . VAL A 1 368 ? -8.165 16.419 13.645 1.00 91.50 368 VAL A C 1
ATOM 3017 O O . VAL A 1 368 ? -8.845 17.346 13.150 1.00 91.50 368 VAL A O 1
#

pLDDT: mean 94.78, std 6.11, range [44.28, 98.69]